Protein AF-A0A4Q9V129-F1 (afdb_monomer_lite)

Sequence (262 aa):
METRWENSSITPPTPSSSEVSRQDTAIQTQRLLNAAQANPQFQSLTPLATAWQQLLGGIWIPWKGKVPQGQENPVIDTDATAHDPQTLVNELNKFSLAVQKIGDDAAKAQLTTSISASSQIVAARIAASTGVPFSIPSPVPTAIAPLVPDAESLKRIEIARQWIETTTAQIPQNNRGRLPEAILVLDQIESVAIHRGIPDSRPIAITPAQNSNAAELLAKEFISMSAAANPEQRQALSSAIAYFYVATSGESPATPGYAPQR

Foldseek 3Di:
DDDDPPPPPLDDPDDDPLVVLLQVLLLLLLLLLQLLVVDVLNVVCNVLSVVVCVVSVHHDWPPPDDRPPPDDTDDRDSHRQDPDLQRSLVSLQVSLLSQCVSCPALQSLLQSLQLSLLSNLSSVVSCVVVVNDDDQDQFDLVLALVLQDAQVLLQLLLLLLQVLVVVLVVDDPVGQPCSVVLNVSSVSSSVSNVVVPHDNPHDPDDDDDPPDDSLLSLSLSLSNSSRVHDSVSSSSSSSNSNVSCVNGHDDAHSGRSDDPDD

Organism: NCBI:txid2529275

Secondary structure (DSSP, 8-state):
-----TT---SPPPPPHHHHHHHHHHHHHHHHHHHHHH-GGGTTHHHHHHHHHHHTT----TTSS-PPTT--PPP-----S-SSHHHHHHHHHHHHHHHGGG--SHHHHHHHHHHHHHHHHHHHHHHHHHT----PPPP-HHHHGGG--SHHHHHHHHHHHHHHHHHHHTS-GGG-TTHHHHHHHHHHHHHHHHHTT------S--PPPTT--HHHHHHHHHHHHHTT--HHHHHHHHHHHHHHHHHH-S---SSTT-----

Radius of gyration: 21.62 Å; chains: 1; bounding box: 71×48×46 Å

pLDDT: mean 88.52, std 12.53, range [34.72, 98.25]

Structure (mmCIF, N/CA/C/O backbone):
data_AF-A0A4Q9V129-F1
#
_entry.id   AF-A0A4Q9V129-F1
#
loop_
_atom_site.group_PDB
_atom_site.id
_atom_site.type_symbol
_atom_site.label_atom_id
_atom_site.label_alt_id
_atom_site.label_comp_id
_atom_site.label_asym_id
_atom_site.label_entity_id
_atom_site.label_seq_id
_atom_site.pdbx_PDB_ins_code
_atom_site.Cartn_x
_atom_site.Cartn_y
_atom_site.Cartn_z
_atom_site.occupancy
_atom_site.B_iso_or_equiv
_atom_site.auth_seq_id
_atom_site.auth_comp_id
_atom_site.auth_asym_id
_atom_site.auth_atom_id
_atom_site.pdbx_PDB_model_num
ATOM 1 N N . MET A 1 1 ? -43.142 35.794 -19.063 1.00 36.34 1 MET A N 1
ATOM 2 C CA . MET A 1 1 ? -43.335 34.339 -18.899 1.00 36.34 1 MET A CA 1
ATOM 3 C C . MET A 1 1 ? -42.260 33.864 -17.947 1.00 36.34 1 MET A C 1
ATOM 5 O O . MET A 1 1 ? -41.128 33.675 -18.365 1.00 36.34 1 MET A O 1
ATOM 9 N N . GLU A 1 2 ? -42.589 33.814 -16.660 1.00 35.97 2 GLU A N 1
ATOM 10 C CA . GLU A 1 2 ? -41.702 33.289 -15.623 1.00 35.97 2 GLU A CA 1
ATOM 11 C C . GLU A 1 2 ? -41.765 31.765 -15.666 1.00 35.97 2 GLU A C 1
ATOM 13 O O . GLU A 1 2 ? -42.825 31.161 -15.491 1.00 35.97 2 GLU A O 1
ATOM 18 N N . THR A 1 3 ? -40.634 31.138 -15.955 1.00 37.03 3 THR A N 1
ATOM 19 C CA . THR A 1 3 ? -40.474 29.691 -15.870 1.00 37.03 3 THR A CA 1
ATOM 20 C C . THR A 1 3 ? -40.554 29.304 -14.391 1.00 37.03 3 THR A C 1
ATOM 22 O O . THR A 1 3 ? -39.661 29.628 -13.610 1.00 37.03 3 THR A O 1
ATOM 25 N N . ARG A 1 4 ? -41.658 28.665 -13.983 1.00 38.69 4 ARG A N 1
ATOM 26 C CA . ARG A 1 4 ? -41.863 28.150 -12.620 1.00 38.69 4 ARG A CA 1
ATOM 27 C C . ARG A 1 4 ? -40.762 27.145 -12.268 1.00 38.69 4 ARG A C 1
ATOM 29 O O . ARG A 1 4 ? -40.687 26.076 -12.865 1.00 38.69 4 ARG A O 1
ATOM 36 N N . TRP A 1 5 ? -39.970 27.465 -11.248 1.00 42.38 5 TRP A N 1
ATOM 37 C CA . TRP A 1 5 ? -38.962 26.592 -10.627 1.00 42.38 5 TRP A CA 1
ATOM 38 C C . TRP A 1 5 ? -39.568 25.479 -9.745 1.00 42.38 5 TRP A C 1
ATOM 40 O O . TRP A 1 5 ? -38.842 24.770 -9.058 1.00 42.38 5 TRP A O 1
ATOM 50 N N . GLU A 1 6 ? -40.893 25.307 -9.752 1.00 42.75 6 GLU A N 1
ATOM 51 C CA . GLU A 1 6 ? -41.642 24.456 -8.810 1.00 42.75 6 GLU A CA 1
ATOM 52 C C . GLU A 1 6 ? -41.456 22.937 -9.020 1.00 42.75 6 GLU A C 1
ATOM 54 O O . GLU A 1 6 ? -41.975 22.159 -8.231 1.00 42.75 6 GLU A O 1
ATOM 59 N N . ASN A 1 7 ? -40.697 22.503 -10.035 1.00 43.38 7 ASN A N 1
ATOM 60 C CA . ASN A 1 7 ? -40.478 21.085 -10.362 1.00 43.38 7 ASN A CA 1
ATOM 61 C C . ASN A 1 7 ? -38.990 20.698 -10.463 1.00 43.38 7 ASN A C 1
ATOM 63 O O . ASN A 1 7 ? -38.627 19.809 -11.236 1.00 43.38 7 ASN A O 1
ATOM 67 N N . SER A 1 8 ? -38.091 21.328 -9.702 1.00 47.31 8 SER A N 1
ATOM 68 C CA . SER A 1 8 ? -36.789 20.699 -9.455 1.00 47.31 8 SER A CA 1
ATOM 69 C C . SER A 1 8 ? -37.024 19.441 -8.618 1.00 47.31 8 SER A C 1
ATOM 71 O O . SER A 1 8 ? -37.389 19.523 -7.448 1.00 47.31 8 SER A O 1
ATOM 73 N N . SER A 1 9 ? -36.868 18.269 -9.242 1.00 54.28 9 SER A N 1
ATOM 74 C CA . SER A 1 9 ? -36.928 16.968 -8.568 1.00 54.28 9 SER A CA 1
ATOM 75 C C . SER A 1 9 ? -36.159 17.024 -7.245 1.00 54.28 9 SER A C 1
ATOM 77 O O . SER A 1 9 ? -34.950 17.243 -7.229 1.00 54.28 9 SER A O 1
ATOM 79 N N . ILE A 1 10 ? -36.883 16.840 -6.141 1.00 60.97 10 ILE A N 1
ATOM 80 C CA . ILE A 1 10 ? -36.358 16.865 -4.766 1.00 60.97 10 ILE A CA 1
ATOM 81 C C . ILE A 1 10 ? -35.579 15.580 -4.442 1.00 60.97 10 ILE A C 1
ATOM 83 O O . ILE A 1 10 ? -34.917 15.488 -3.411 1.00 60.97 10 ILE A O 1
ATOM 87 N N . THR A 1 11 ? -35.668 14.576 -5.317 1.00 63.03 11 THR A N 1
ATOM 88 C CA . THR A 1 11 ? -34.969 13.302 -5.190 1.00 63.03 11 THR A CA 1
ATOM 89 C C . THR A 1 11 ? -33.529 13.467 -5.682 1.00 63.03 11 THR A C 1
ATOM 91 O O . THR A 1 11 ? -33.342 13.834 -6.848 1.00 63.03 11 THR A O 1
ATOM 94 N N . PRO A 1 12 ? -32.506 13.212 -4.840 1.00 64.81 12 PRO A N 1
ATOM 95 C CA . PRO A 1 12 ? -31.127 13.197 -5.307 1.00 64.81 12 PRO A CA 1
ATOM 96 C C . PRO A 1 12 ? -30.964 12.149 -6.421 1.00 64.81 12 PRO A C 1
ATOM 98 O O . PRO A 1 12 ? -31.655 11.125 -6.403 1.00 64.81 12 PRO A O 1
ATOM 101 N N . PRO A 1 13 ? -30.078 12.387 -7.402 1.00 67.19 13 PRO A N 1
ATOM 102 C CA . PRO A 1 13 ? -29.825 11.414 -8.455 1.00 67.19 13 PRO A CA 1
ATOM 103 C C . PRO A 1 13 ? -29.363 10.088 -7.843 1.00 67.19 13 PRO A C 1
ATOM 105 O O . PRO A 1 13 ? -28.607 10.075 -6.870 1.00 67.19 13 PRO A O 1
ATOM 108 N N . THR A 1 14 ? -29.807 8.969 -8.418 1.00 75.56 14 THR A N 1
ATOM 109 C CA . THR A 1 14 ? -29.319 7.648 -8.015 1.00 75.56 14 THR A CA 1
ATOM 110 C C . THR A 1 14 ? -27.799 7.597 -8.220 1.00 75.56 14 THR A C 1
ATOM 112 O O . THR A 1 14 ? -27.342 7.871 -9.334 1.00 75.56 14 THR A O 1
ATOM 115 N N . PRO A 1 15 ? -27.003 7.281 -7.182 1.00 79.12 15 PRO A N 1
ATOM 116 C CA . PRO A 1 15 ? -25.553 7.232 -7.311 1.00 79.12 15 PRO A CA 1
ATOM 117 C C . PRO A 1 15 ? -25.135 6.123 -8.281 1.00 79.12 15 PRO A C 1
ATOM 119 O O . PRO A 1 15 ? -25.773 5.071 -8.367 1.00 79.12 15 PRO A O 1
ATOM 122 N N . SER A 1 16 ? -24.042 6.350 -9.009 1.00 82.25 16 SER A N 1
ATOM 123 C CA . SER A 1 16 ? -23.411 5.298 -9.807 1.00 82.25 16 SER A CA 1
ATOM 124 C C . SER A 1 16 ? -22.813 4.222 -8.892 1.00 82.25 16 SER A C 1
ATOM 126 O O . SER A 1 16 ? -22.548 4.469 -7.716 1.00 82.25 16 SER A O 1
ATOM 128 N N . SER A 1 17 ? -22.529 3.030 -9.422 1.00 84.81 17 SER A N 1
ATOM 129 C CA . SER A 1 17 ? -21.835 1.979 -8.658 1.00 84.81 17 SER A CA 1
ATOM 130 C C . SER A 1 17 ? -20.444 2.412 -8.166 1.00 84.81 17 SER A C 1
ATOM 132 O O . SER A 1 17 ? -20.019 2.000 -7.083 1.00 84.81 17 SER A O 1
ATOM 134 N N . SER A 1 18 ? -19.754 3.265 -8.935 1.00 83.56 18 SER A N 1
ATOM 135 C CA . SER A 1 18 ? -18.480 3.884 -8.538 1.00 83.56 18 SER A CA 1
ATOM 136 C C . SER A 1 18 ? -18.677 4.807 -7.331 1.00 83.56 18 SER A C 1
ATOM 138 O O . SER A 1 18 ? -17.954 4.679 -6.344 1.00 83.56 18 SER A O 1
ATOM 140 N N . GLU A 1 19 ? -19.719 5.648 -7.337 1.00 85.50 19 GLU A N 1
ATOM 141 C CA . GLU A 1 19 ? -20.013 6.525 -6.199 1.00 85.50 19 GLU A CA 1
ATOM 142 C C . GLU A 1 19 ? -20.447 5.741 -4.956 1.00 85.50 19 GLU A C 1
ATOM 144 O O . GLU A 1 19 ? -20.010 6.064 -3.856 1.00 85.50 19 GLU A O 1
ATOM 149 N N . VAL A 1 20 ? -21.231 4.669 -5.113 1.00 88.69 20 VAL A N 1
ATOM 150 C CA . VAL A 1 20 ? -21.567 3.769 -3.996 1.00 88.69 20 VAL A CA 1
ATOM 151 C C . VAL A 1 20 ? -20.294 3.179 -3.383 1.00 88.69 20 VAL A C 1
ATOM 153 O O . VAL A 1 20 ? -20.089 3.274 -2.177 1.00 88.69 20 VAL A O 1
ATOM 156 N N . SER A 1 21 ? -19.383 2.659 -4.210 1.00 90.25 21 SER A N 1
ATOM 157 C CA . SER A 1 21 ? -18.119 2.077 -3.733 1.00 90.25 21 SER A CA 1
ATOM 158 C C . SER A 1 21 ? -17.220 3.113 -3.043 1.00 90.25 21 SER A C 1
ATOM 160 O O . SER A 1 21 ? -16.572 2.821 -2.033 1.00 90.25 21 SER A O 1
ATOM 162 N N . ARG A 1 22 ? -17.183 4.343 -3.568 1.00 92.31 22 ARG A N 1
ATOM 163 C CA . ARG A 1 22 ? -16.462 5.475 -2.973 1.00 92.31 22 ARG A CA 1
ATOM 164 C C . ARG A 1 22 ? -17.067 5.873 -1.628 1.00 92.31 22 ARG A C 1
ATOM 166 O O . ARG A 1 22 ? -16.323 6.050 -0.663 1.00 92.31 22 ARG A O 1
ATOM 173 N N . GLN A 1 23 ? -18.394 5.952 -1.542 1.00 92.12 23 GLN A N 1
ATOM 174 C CA . GLN A 1 23 ? -19.119 6.235 -0.306 1.00 92.12 23 GLN A CA 1
ATOM 175 C C . GLN A 1 23 ? -18.871 5.158 0.756 1.00 92.12 23 GLN A C 1
ATOM 177 O O . GLN A 1 23 ? -18.535 5.502 1.888 1.00 92.12 23 GLN A O 1
ATOM 182 N N . ASP A 1 24 ? -18.954 3.876 0.396 1.00 93.19 24 ASP A N 1
ATOM 183 C CA . ASP A 1 24 ? -18.681 2.758 1.308 1.00 93.19 24 ASP A CA 1
ATOM 184 C C . ASP A 1 24 ? -17.250 2.820 1.852 1.00 93.19 24 ASP A C 1
ATOM 186 O O . ASP A 1 24 ? -17.014 2.658 3.052 1.00 93.19 24 ASP A O 1
ATOM 190 N N . THR A 1 25 ? -16.287 3.134 0.981 1.00 94.56 25 THR A N 1
ATOM 191 C CA . THR A 1 25 ? -14.880 3.301 1.366 1.00 94.56 25 THR A CA 1
ATOM 192 C C . THR A 1 25 ? -14.703 4.487 2.319 1.00 94.56 25 THR A C 1
ATOM 194 O O . THR A 1 25 ? -13.999 4.368 3.322 1.00 94.56 25 THR A O 1
ATOM 197 N N . ALA A 1 26 ? -15.371 5.617 2.064 1.00 94.25 26 ALA A N 1
ATOM 198 C CA . ALA A 1 26 ? -15.324 6.788 2.937 1.00 94.25 26 ALA A CA 1
ATOM 199 C C . ALA A 1 26 ? -15.941 6.519 4.320 1.00 94.25 26 ALA A C 1
ATOM 201 O O . ALA A 1 26 ? -15.394 6.961 5.334 1.00 94.25 26 ALA A O 1
ATOM 202 N N . ILE A 1 27 ? -17.041 5.760 4.377 1.00 94.25 27 ILE A N 1
ATOM 203 C CA . ILE A 1 27 ? -17.654 5.309 5.633 1.00 94.25 27 ILE A CA 1
ATOM 204 C C . ILE A 1 27 ? -16.681 4.404 6.396 1.00 94.25 27 ILE A C 1
ATOM 206 O O . ILE A 1 27 ? -16.443 4.631 7.581 1.00 94.25 27 ILE A O 1
ATOM 210 N N . GLN A 1 28 ? -16.055 3.431 5.728 1.00 95.31 28 GLN A N 1
ATOM 211 C CA . GLN A 1 28 ? -15.037 2.574 6.349 1.00 95.31 28 GLN A CA 1
ATOM 212 C C . GLN A 1 28 ? -13.846 3.381 6.883 1.00 95.31 28 GLN A C 1
ATOM 214 O O . GLN A 1 28 ? -13.406 3.143 8.006 1.00 95.31 28 GLN A O 1
ATOM 219 N N . THR A 1 29 ? -13.358 4.379 6.138 1.00 96.00 29 THR A N 1
ATOM 220 C CA . THR A 1 29 ? -12.288 5.270 6.621 1.00 96.00 29 THR A CA 1
ATOM 221 C C . THR A 1 29 ? -12.708 6.031 7.881 1.00 96.00 29 THR A C 1
ATOM 223 O O . THR A 1 29 ? -11.925 6.112 8.826 1.00 96.00 29 THR A O 1
ATOM 226 N N . GLN A 1 30 ? -13.942 6.545 7.940 1.00 95.50 30 GLN A N 1
ATOM 227 C CA . GLN A 1 30 ? -14.445 7.229 9.136 1.00 95.50 30 GLN A CA 1
ATOM 228 C C . GLN A 1 30 ? -14.564 6.279 10.334 1.00 95.50 30 GLN A C 1
ATOM 230 O O . GLN A 1 30 ? -14.212 6.656 11.447 1.00 95.50 30 GLN A O 1
ATOM 235 N N . ARG A 1 31 ? -15.011 5.040 10.118 1.00 95.44 31 ARG A N 1
ATOM 236 C CA . ARG A 1 31 ? -15.094 4.020 11.173 1.00 95.44 31 ARG A CA 1
ATOM 237 C C . ARG A 1 31 ? -13.714 3.669 11.736 1.00 95.44 31 ARG A C 1
ATOM 239 O O . ARG A 1 31 ? -13.558 3.575 12.952 1.00 95.44 31 ARG A O 1
ATOM 246 N N . LEU A 1 32 ? -12.702 3.552 10.870 1.00 95.38 32 LEU A N 1
ATOM 247 C CA . LEU A 1 32 ? -11.299 3.376 11.265 1.00 95.38 32 LEU A CA 1
ATOM 248 C C . LEU A 1 32 ? -10.769 4.582 12.055 1.00 95.38 32 LEU A C 1
ATOM 250 O O . LEU A 1 32 ? -10.097 4.402 13.068 1.00 95.38 32 LEU A O 1
ATOM 254 N N . LEU A 1 33 ? -11.095 5.806 11.624 1.00 94.62 33 LEU A N 1
ATOM 255 C CA . LEU A 1 33 ? -10.743 7.032 12.344 1.00 94.62 33 LEU A CA 1
ATOM 256 C C . LEU A 1 33 ? -11.388 7.069 13.737 1.00 94.62 33 LEU A C 1
ATOM 258 O O . LEU A 1 33 ? -10.709 7.354 14.720 1.00 94.62 33 LEU A O 1
ATOM 262 N N . ASN A 1 34 ? -12.671 6.724 13.837 1.00 94.38 34 ASN A N 1
ATOM 263 C CA . ASN A 1 34 ? -13.393 6.683 15.105 1.00 94.38 34 ASN A CA 1
ATOM 264 C C . ASN A 1 34 ? -12.827 5.598 16.037 1.00 94.38 34 ASN A C 1
ATOM 266 O O . ASN A 1 34 ? -12.642 5.855 17.226 1.00 94.38 34 ASN A O 1
ATOM 270 N N . ALA A 1 35 ? -12.461 4.425 15.507 1.00 93.62 35 ALA A N 1
ATOM 271 C CA . ALA A 1 35 ? -11.754 3.392 16.268 1.00 93.62 35 ALA A CA 1
ATOM 272 C C . ALA A 1 35 ? -10.389 3.889 16.783 1.00 93.62 35 ALA A C 1
ATOM 274 O O . ALA A 1 35 ? -10.046 3.664 17.945 1.00 93.62 35 ALA A O 1
ATOM 275 N N . ALA A 1 36 ? -9.638 4.621 15.951 1.00 92.44 36 ALA A N 1
ATOM 276 C CA . ALA A 1 36 ? -8.350 5.203 16.326 1.00 92.44 36 ALA A CA 1
ATOM 277 C C . ALA A 1 36 ? -8.462 6.264 17.433 1.00 92.44 36 ALA A C 1
ATOM 279 O O . ALA A 1 36 ? -7.608 6.344 18.315 1.00 92.44 36 ALA A O 1
ATOM 280 N N . GLN A 1 37 ? -9.520 7.075 17.401 1.00 92.00 37 GLN A N 1
ATOM 281 C CA . GLN A 1 37 ? -9.776 8.120 18.395 1.00 92.00 37 GLN A CA 1
ATOM 282 C C . GLN A 1 37 ? -10.307 7.560 19.719 1.00 92.00 37 GLN A C 1
ATOM 284 O O . GLN A 1 37 ? -10.002 8.105 20.779 1.00 92.00 37 GLN A O 1
ATOM 289 N N . ALA A 1 38 ? -11.073 6.467 19.670 1.00 90.94 38 ALA A N 1
ATOM 290 C CA . ALA A 1 38 ? -11.642 5.832 20.854 1.00 90.94 38 ALA A CA 1
ATOM 291 C C . ALA A 1 38 ? -10.611 5.051 21.688 1.00 90.94 38 ALA A C 1
ATOM 293 O O . ALA A 1 38 ? -10.832 4.843 22.880 1.00 90.94 38 ALA A O 1
ATOM 294 N N . ASN A 1 39 ? -9.492 4.616 21.092 1.00 88.31 39 ASN A N 1
ATOM 295 C CA . ASN A 1 39 ? -8.481 3.810 21.776 1.00 88.31 39 ASN A CA 1
ATOM 296 C C . ASN A 1 39 ? -7.062 4.401 21.619 1.00 88.31 39 ASN A C 1
ATOM 298 O O . ASN A 1 39 ? -6.515 4.404 20.514 1.00 88.31 39 ASN A O 1
ATOM 302 N N . PRO A 1 40 ? -6.402 4.815 22.723 1.00 86.62 40 PRO A N 1
ATOM 303 C CA . PRO A 1 40 ? -5.037 5.339 22.702 1.00 86.62 40 PRO A CA 1
ATOM 304 C C . PRO A 1 40 ? -3.995 4.441 22.019 1.00 86.62 40 PRO A C 1
ATOM 306 O O . PRO A 1 40 ? -3.036 4.950 21.443 1.00 86.62 40 PRO A O 1
ATOM 309 N N . GLN A 1 41 ? -4.182 3.116 22.036 1.00 86.19 41 GLN A N 1
ATOM 310 C CA . GLN A 1 41 ? -3.271 2.161 21.391 1.00 86.19 41 GLN A CA 1
ATOM 311 C C . GLN A 1 41 ? -3.235 2.301 19.861 1.00 86.19 41 GLN A C 1
ATOM 313 O O . GLN A 1 41 ? -2.289 1.843 19.223 1.00 86.19 41 GLN A O 1
ATOM 318 N N . PHE A 1 42 ? -4.243 2.945 19.269 1.00 89.75 42 PHE A N 1
ATOM 319 C CA . PHE A 1 42 ? -4.406 3.096 17.825 1.00 89.75 42 PHE A CA 1
ATOM 320 C C . PHE A 1 42 ? -4.160 4.532 17.342 1.00 89.75 42 PHE A C 1
ATOM 322 O O . PHE A 1 42 ? -4.404 4.834 16.177 1.00 89.75 42 PHE A O 1
ATOM 329 N N . GLN A 1 43 ? -3.644 5.424 18.196 1.00 86.25 43 GLN A N 1
ATOM 330 C CA . GLN A 1 43 ? -3.471 6.848 17.867 1.00 86.25 43 GLN A CA 1
ATOM 331 C C . GLN A 1 43 ? -2.625 7.112 16.614 1.00 86.25 43 GLN A C 1
ATOM 333 O O . GLN A 1 43 ? -2.837 8.117 15.937 1.00 86.25 43 GLN A O 1
ATOM 338 N N . SER A 1 44 ? -1.700 6.210 16.270 1.00 87.06 44 SER A N 1
ATOM 339 C CA . SER A 1 44 ? -0.893 6.307 15.047 1.00 87.06 44 SER A CA 1
ATOM 340 C C . SER A 1 44 ? -1.726 6.234 13.759 1.00 87.06 44 SER A C 1
ATOM 342 O O . SER A 1 44 ? -1.286 6.736 12.726 1.00 87.06 44 SER A O 1
ATOM 344 N N . LEU A 1 45 ? -2.937 5.666 13.810 1.00 92.56 45 LEU A N 1
ATOM 345 C CA . LEU A 1 45 ? -3.864 5.589 12.681 1.00 92.56 45 LEU A CA 1
ATOM 346 C C . LEU A 1 45 ? -4.603 6.914 12.435 1.00 92.56 45 LEU A C 1
ATOM 348 O O . LEU A 1 45 ? -4.918 7.219 11.289 1.00 92.56 45 LEU A O 1
ATOM 352 N N . THR A 1 46 ? -4.839 7.732 13.464 1.00 93.62 46 THR A N 1
ATOM 353 C CA . THR A 1 46 ? -5.600 8.991 13.362 1.00 93.62 46 THR A CA 1
ATOM 354 C C . THR A 1 46 ? -5.107 9.933 12.250 1.00 93.62 46 THR A C 1
ATOM 356 O O . THR A 1 46 ? -5.925 10.307 11.401 1.00 93.62 46 THR A O 1
ATOM 359 N N . PRO A 1 47 ? -3.814 10.325 12.181 1.00 94.25 47 PRO A N 1
ATOM 360 C CA . PRO A 1 47 ? -3.343 11.221 11.120 1.00 94.25 47 PRO A CA 1
ATOM 361 C C . PRO A 1 47 ? -3.445 10.590 9.723 1.00 94.25 47 PRO A C 1
ATOM 363 O O . PRO A 1 47 ? -3.710 11.294 8.750 1.00 94.25 47 PRO A O 1
ATOM 366 N N . LEU A 1 48 ? -3.289 9.268 9.620 1.00 94.62 48 LEU A N 1
ATOM 367 C CA . LEU A 1 48 ? -3.350 8.541 8.351 1.00 94.62 48 LEU A CA 1
ATOM 368 C C . LEU A 1 48 ? -4.792 8.455 7.842 1.00 94.62 48 LEU A C 1
ATOM 370 O O . LEU A 1 48 ? -5.066 8.865 6.719 1.00 94.62 48 LEU A O 1
ATOM 374 N N . ALA A 1 49 ? -5.726 8.023 8.693 1.00 94.38 49 ALA A N 1
ATOM 375 C CA . ALA A 1 49 ? -7.144 7.937 8.359 1.00 94.38 49 ALA A CA 1
ATOM 376 C C . ALA A 1 49 ? -7.745 9.315 8.033 1.00 94.38 49 ALA A C 1
ATOM 378 O O . ALA A 1 49 ? -8.543 9.430 7.104 1.00 94.38 49 ALA A O 1
ATOM 379 N N . THR A 1 50 ? -7.301 10.373 8.723 1.00 94.88 50 THR A N 1
ATOM 380 C CA . THR A 1 50 ? -7.682 11.759 8.394 1.00 94.88 50 THR A CA 1
ATOM 381 C C . THR A 1 50 ? -7.226 12.141 6.984 1.00 94.88 50 THR A C 1
ATOM 383 O O . THR A 1 50 ? -8.013 12.672 6.199 1.00 94.88 50 THR A O 1
ATOM 386 N N . ALA A 1 51 ? -5.971 11.843 6.630 1.00 94.56 51 ALA A N 1
ATOM 387 C CA . ALA A 1 51 ? -5.446 12.119 5.295 1.00 94.56 51 ALA A CA 1
ATOM 388 C C . ALA A 1 51 ? -6.164 11.295 4.211 1.00 94.56 51 ALA A C 1
ATOM 390 O O . ALA A 1 51 ? -6.540 11.842 3.174 1.00 94.56 51 ALA A O 1
ATOM 391 N N . TRP A 1 52 ? -6.418 10.004 4.455 1.00 95.56 52 TRP A N 1
ATOM 392 C CA . TRP A 1 52 ? -7.175 9.151 3.533 1.00 95.56 52 TRP A CA 1
ATOM 393 C C . TRP A 1 52 ? -8.580 9.699 3.293 1.00 95.56 52 TRP A C 1
ATOM 395 O O . TRP A 1 52 ? -9.007 9.800 2.148 1.00 95.56 52 TRP A O 1
ATOM 405 N N . GLN A 1 53 ? -9.277 10.128 4.348 1.00 93.62 53 GLN A N 1
ATOM 406 C CA . GLN A 1 53 ? -10.616 10.696 4.224 1.00 93.62 53 GLN A CA 1
ATOM 407 C C . GLN A 1 53 ? -10.623 11.945 3.334 1.00 93.62 53 GLN A C 1
ATOM 409 O O . GLN A 1 53 ? -11.499 12.078 2.478 1.00 93.62 53 GLN A O 1
ATOM 414 N N . GLN A 1 54 ? -9.647 12.841 3.508 1.00 92.19 54 GLN A N 1
ATOM 415 C CA . GLN A 1 54 ? -9.515 14.046 2.686 1.00 92.19 54 GLN A CA 1
ATOM 416 C C . GLN A 1 54 ? -9.260 13.703 1.215 1.00 92.19 54 GLN A C 1
ATOM 418 O O . GLN A 1 54 ? -9.921 14.248 0.334 1.00 92.19 54 GLN A O 1
ATOM 423 N N . LEU A 1 55 ? -8.346 12.767 0.950 1.00 92.69 55 LEU A N 1
ATOM 424 C CA . LEU A 1 55 ? -7.972 12.359 -0.406 1.00 92.69 55 LEU A CA 1
ATOM 425 C C . LEU A 1 55 ? -9.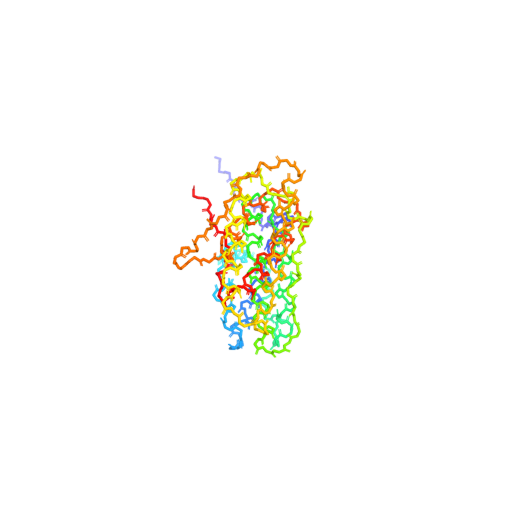088 11.598 -1.135 1.00 92.69 55 LEU A C 1
ATOM 427 O O . LEU A 1 55 ? -9.212 11.712 -2.350 1.00 92.69 55 LEU A O 1
ATOM 431 N N . LEU A 1 56 ? -9.916 10.851 -0.402 1.00 91.62 56 LEU A N 1
ATOM 432 C CA . LEU A 1 56 ? -11.054 10.103 -0.946 1.00 91.62 56 LEU A CA 1
ATOM 433 C C . LEU A 1 56 ? -12.339 10.943 -1.068 1.00 91.62 56 LEU A C 1
ATOM 435 O O . LEU A 1 56 ? -13.354 10.449 -1.564 1.00 91.62 56 LEU A O 1
ATOM 439 N N . GLY A 1 57 ? -12.316 12.205 -0.626 1.00 90.06 57 GLY A N 1
ATOM 440 C CA . GLY A 1 57 ? -13.442 13.140 -0.725 1.00 90.06 57 GLY A CA 1
ATOM 441 C C . GLY A 1 57 ? -14.461 13.072 0.421 1.00 90.06 57 GLY A C 1
ATOM 442 O O . GLY A 1 57 ? -15.502 13.720 0.345 1.00 90.06 57 GLY A O 1
ATOM 443 N N . GLY A 1 58 ? -14.179 12.323 1.493 1.00 89.56 58 GLY A N 1
ATOM 444 C CA . GLY A 1 58 ? -15.017 12.248 2.698 1.00 89.56 58 GLY A CA 1
ATOM 445 C C . GLY A 1 58 ? -16.388 11.599 2.486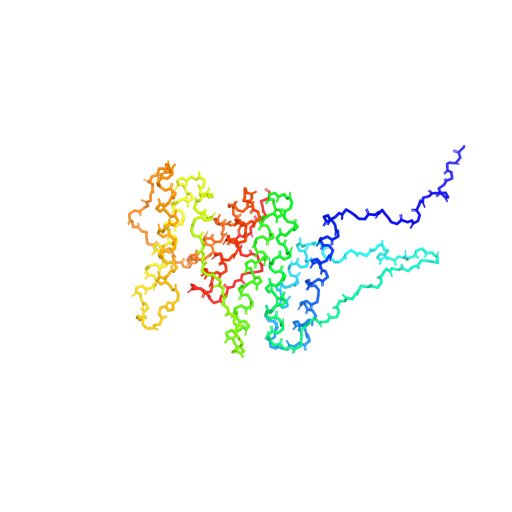 1.00 89.56 58 GLY A C 1
ATOM 446 O O . GLY A 1 58 ? -16.673 11.048 1.434 1.00 89.56 58 GLY A O 1
ATOM 447 N N . ILE A 1 59 ? -17.255 11.614 3.495 1.00 90.62 59 ILE A N 1
ATOM 448 C CA . ILE A 1 59 ? -18.610 11.050 3.376 1.00 90.62 59 ILE A CA 1
ATOM 449 C C . ILE A 1 59 ? -19.506 12.067 2.661 1.00 90.62 59 ILE A C 1
ATOM 451 O O . ILE A 1 59 ? -19.592 13.224 3.079 1.00 90.62 59 ILE A O 1
ATOM 455 N N . TRP A 1 60 ? -20.184 11.641 1.595 1.00 85.94 60 TRP A N 1
ATOM 456 C CA . TRP A 1 60 ? -21.182 12.469 0.926 1.00 85.94 60 TRP A CA 1
ATOM 457 C C . TRP A 1 60 ? -22.478 12.496 1.744 1.00 85.94 60 TRP A C 1
ATOM 459 O O . TRP A 1 60 ? -22.949 11.457 2.211 1.00 85.94 60 TRP A O 1
ATOM 469 N N . ILE A 1 61 ? -23.042 13.695 1.916 1.00 81.50 61 ILE A N 1
ATOM 470 C CA . ILE A 1 61 ? -24.313 13.947 2.606 1.00 81.50 61 ILE A CA 1
ATOM 471 C C . ILE A 1 61 ? -25.179 14.806 1.667 1.00 81.50 61 ILE A C 1
ATOM 473 O O . ILE A 1 61 ? -24.729 15.901 1.311 1.00 81.50 61 ILE A O 1
ATOM 477 N N . PRO A 1 62 ? -26.395 14.359 1.282 1.00 75.00 62 PRO A N 1
ATOM 478 C CA . PRO A 1 62 ? -27.215 15.030 0.270 1.00 75.00 62 PRO A CA 1
ATOM 479 C C . PRO A 1 62 ? -27.478 16.510 0.562 1.00 75.00 62 PRO A C 1
ATOM 481 O O . PRO A 1 62 ? -27.310 17.363 -0.309 1.00 75.00 62 PRO A O 1
ATOM 484 N N . TRP A 1 63 ? -27.847 16.830 1.804 1.00 73.44 63 TRP A N 1
ATOM 485 C CA . TRP A 1 63 ? -28.157 18.192 2.228 1.00 73.44 63 TRP A CA 1
ATOM 486 C C . TRP A 1 63 ? -27.284 18.586 3.420 1.00 73.44 63 TRP A C 1
ATOM 488 O O . TRP A 1 63 ? -27.714 18.528 4.570 1.00 73.44 63 TRP A O 1
ATOM 498 N N . LYS A 1 64 ? -26.040 19.000 3.148 1.00 68.69 64 LYS A N 1
ATOM 499 C CA . LYS A 1 64 ? -25.060 19.408 4.178 1.00 68.69 64 LYS A CA 1
ATOM 500 C C . LYS A 1 64 ? -25.478 20.654 4.981 1.00 68.69 64 LYS A C 1
ATOM 502 O O . LYS A 1 64 ? -25.011 20.839 6.097 1.00 68.69 64 LYS A O 1
ATOM 507 N N . GLY A 1 65 ? -26.315 21.520 4.401 1.00 73.25 65 GLY A N 1
ATOM 508 C CA . GLY A 1 65 ? -26.758 22.779 5.015 1.00 73.25 65 GLY A CA 1
ATOM 509 C C . GLY A 1 65 ? -28.180 22.710 5.568 1.00 73.25 65 GLY A C 1
ATOM 510 O O . GLY A 1 65 ? -28.381 22.636 6.776 1.00 73.25 65 GLY A O 1
ATOM 511 N N . LYS A 1 66 ? -29.175 22.762 4.675 1.00 75.44 66 LYS A N 1
ATOM 512 C CA . LYS A 1 66 ? -30.594 22.714 5.038 1.00 75.44 66 LYS A CA 1
ATOM 513 C C . LYS A 1 66 ? -31.296 21.612 4.260 1.00 75.44 66 LYS A C 1
ATOM 515 O O . LYS A 1 66 ? -31.342 21.654 3.033 1.00 75.44 66 LYS A O 1
ATOM 520 N N . VAL A 1 67 ? -31.849 20.657 4.996 1.00 80.38 67 VAL A N 1
ATOM 521 C CA . VAL A 1 67 ? -32.681 19.592 4.440 1.00 80.38 67 VAL A CA 1
ATOM 522 C C . VAL A 1 67 ? -34.024 20.192 3.985 1.00 80.38 67 VAL A C 1
ATOM 524 O O . VAL A 1 67 ? -34.590 21.014 4.717 1.00 80.38 67 VAL A O 1
ATOM 527 N N . PRO A 1 68 ? -34.532 19.856 2.783 1.00 80.94 68 PRO A N 1
ATOM 528 C CA . PRO A 1 68 ? -35.858 20.266 2.338 1.00 80.94 68 PRO A CA 1
ATOM 529 C C . PRO A 1 68 ? -36.945 19.860 3.337 1.00 80.94 68 PRO A C 1
ATOM 531 O O . PRO A 1 68 ? -36.829 18.855 4.036 1.00 80.94 68 PRO A O 1
ATOM 534 N N . GLN A 1 69 ? -38.019 20.644 3.407 1.00 80.81 69 GLN A N 1
ATOM 535 C CA . GLN A 1 69 ? -39.116 20.371 4.331 1.00 80.81 69 GLN A CA 1
ATOM 536 C C . GLN A 1 69 ? -39.727 18.986 4.060 1.00 80.81 69 GLN A C 1
ATOM 538 O O . GLN A 1 69 ? -40.066 18.671 2.922 1.00 80.81 69 GLN A O 1
ATOM 543 N N . GLY A 1 70 ? -39.873 18.175 5.112 1.00 82.25 70 GLY A N 1
ATOM 544 C CA . GLY A 1 70 ? -40.409 16.812 5.017 1.00 82.25 70 GLY A CA 1
ATOM 545 C C . GLY A 1 70 ? -39.412 15.758 4.519 1.00 82.25 70 GLY A C 1
ATOM 546 O O . GLY A 1 70 ? -39.828 14.637 4.247 1.00 82.25 70 GLY A O 1
ATOM 547 N N . GLN A 1 71 ? -38.128 16.102 4.388 1.00 81.25 71 GLN A N 1
ATOM 548 C CA . GLN A 1 71 ? -37.042 15.168 4.079 1.00 81.25 71 GLN A CA 1
ATOM 549 C C . GLN A 1 71 ? -36.084 15.049 5.273 1.00 81.25 71 GLN A C 1
ATOM 551 O O . GLN A 1 71 ? -36.014 15.944 6.117 1.00 81.25 71 GLN A O 1
ATOM 556 N N . GLU A 1 72 ? -35.307 13.968 5.305 1.00 79.88 72 GLU A N 1
ATOM 557 C CA . GLU A 1 72 ? -34.198 13.752 6.238 1.00 79.88 72 GLU A CA 1
ATOM 558 C C . GLU A 1 72 ? -32.969 13.275 5.457 1.00 79.88 72 GLU A C 1
ATOM 560 O O . GLU A 1 72 ? -33.093 12.588 4.442 1.00 79.88 72 GLU A O 1
ATOM 565 N N . ASN A 1 73 ? -31.766 13.638 5.913 1.00 76.50 73 ASN A N 1
ATOM 566 C CA . ASN A 1 73 ? -30.563 12.986 5.397 1.00 76.50 73 ASN A CA 1
ATOM 567 C C . ASN A 1 73 ? -30.577 11.504 5.816 1.00 76.50 73 ASN A C 1
ATOM 569 O O . ASN A 1 73 ? -31.042 11.194 6.914 1.00 76.50 73 ASN A O 1
ATOM 573 N N . PRO A 1 74 ? -30.030 10.593 4.993 1.00 79.44 74 PRO A N 1
ATOM 574 C CA . PRO A 1 74 ? -29.877 9.204 5.396 1.00 79.44 74 PRO A CA 1
ATOM 575 C C . PRO A 1 74 ? -29.020 9.113 6.664 1.00 79.44 74 PRO A C 1
ATOM 577 O O . PRO A 1 74 ? -28.011 9.811 6.791 1.00 79.44 74 PRO A O 1
ATOM 580 N N . VAL A 1 75 ? -29.411 8.237 7.591 1.00 83.81 75 VAL A N 1
ATOM 581 C CA . VAL A 1 75 ? -28.577 7.894 8.747 1.00 83.81 75 VAL A CA 1
ATOM 582 C C . VAL A 1 75 ? -27.363 7.125 8.237 1.00 83.81 75 VAL A C 1
ATOM 584 O O . VAL A 1 75 ? -27.506 6.092 7.585 1.00 83.81 75 VAL A O 1
ATOM 587 N N . ILE A 1 76 ? -26.168 7.640 8.520 1.00 86.38 76 ILE A N 1
ATOM 588 C CA . ILE A 1 76 ? -24.904 7.015 8.128 1.00 86.38 76 ILE A CA 1
ATOM 589 C C . ILE A 1 76 ? -24.253 6.458 9.387 1.00 86.38 76 ILE A C 1
ATOM 591 O O . ILE A 1 76 ? -23.820 7.213 10.256 1.00 86.38 76 ILE A O 1
ATOM 595 N N . ASP A 1 77 ? -24.178 5.133 9.472 1.00 88.19 77 ASP A N 1
ATOM 596 C CA . ASP A 1 77 ? -23.487 4.454 10.561 1.00 88.19 77 ASP A CA 1
ATOM 597 C C . ASP A 1 77 ? -21.968 4.605 10.384 1.00 88.19 77 ASP A C 1
ATOM 599 O O . ASP A 1 77 ? -21.353 4.025 9.479 1.00 88.19 77 ASP A O 1
ATOM 603 N N . THR A 1 78 ? -21.377 5.399 11.271 1.00 90.00 78 THR A N 1
ATOM 604 C CA . THR A 1 78 ? -19.935 5.657 11.336 1.00 90.00 78 THR A CA 1
ATOM 605 C C . THR A 1 78 ? -19.327 5.166 12.643 1.00 90.00 78 THR A C 1
ATOM 607 O O . THR A 1 78 ? -18.186 5.516 12.945 1.00 90.00 78 THR A O 1
ATOM 610 N N . ASP A 1 79 ? -20.050 4.350 13.409 1.00 89.94 79 ASP A N 1
ATOM 611 C CA . ASP A 1 79 ? -19.579 3.882 14.706 1.00 89.94 79 ASP A CA 1
ATOM 612 C C . ASP A 1 79 ? -18.275 3.087 14.559 1.00 89.94 79 ASP A C 1
ATOM 614 O O . ASP A 1 79 ? -18.009 2.441 13.541 1.00 89.94 79 ASP A O 1
ATOM 618 N N . ALA A 1 80 ? -17.413 3.180 15.574 1.00 87.06 80 ALA A N 1
ATOM 619 C CA . ALA A 1 80 ? -16.115 2.518 15.557 1.00 87.06 80 ALA A CA 1
ATOM 620 C C . ALA A 1 80 ? -16.284 1.011 15.303 1.00 87.06 80 ALA A C 1
ATOM 622 O O . ALA A 1 80 ? -16.966 0.318 16.052 1.00 87.06 80 ALA A O 1
ATOM 623 N N . THR A 1 81 ? -15.637 0.493 14.257 1.00 76.00 81 THR A N 1
ATOM 624 C CA . THR A 1 81 ? -15.764 -0.919 13.855 1.00 76.00 81 THR A CA 1
ATOM 625 C C . THR A 1 81 ? -14.962 -1.884 14.713 1.00 76.00 81 THR A C 1
ATOM 627 O O . THR A 1 81 ? -15.209 -3.086 14.669 1.00 76.00 81 THR A O 1
ATOM 630 N N . ALA A 1 82 ? -13.980 -1.384 15.460 1.00 78.81 82 ALA A N 1
ATOM 631 C CA . ALA A 1 82 ? -13.050 -2.203 16.217 1.00 78.81 82 ALA A CA 1
ATOM 632 C C . ALA A 1 82 ? -12.812 -1.623 17.610 1.00 78.81 82 ALA A C 1
ATOM 634 O O . ALA A 1 82 ? -12.486 -0.444 17.761 1.00 78.81 82 ALA A O 1
ATOM 635 N N . HIS A 1 83 ? -12.920 -2.487 18.618 1.00 82.19 83 HIS A N 1
ATOM 636 C CA . HIS A 1 83 ? -12.593 -2.165 20.009 1.00 82.19 83 HIS A CA 1
ATOM 637 C C . HIS A 1 83 ? -11.323 -2.881 20.496 1.00 82.19 83 HIS A C 1
ATOM 639 O O . HIS A 1 83 ? -10.744 -2.474 21.501 1.00 82.19 83 HIS A O 1
ATOM 645 N N . ASP A 1 84 ? -10.857 -3.900 19.766 1.00 92.44 84 ASP A N 1
ATOM 646 C CA . ASP A 1 84 ? -9.643 -4.667 20.048 1.00 92.44 84 ASP A CA 1
ATOM 647 C C . ASP A 1 84 ? -8.6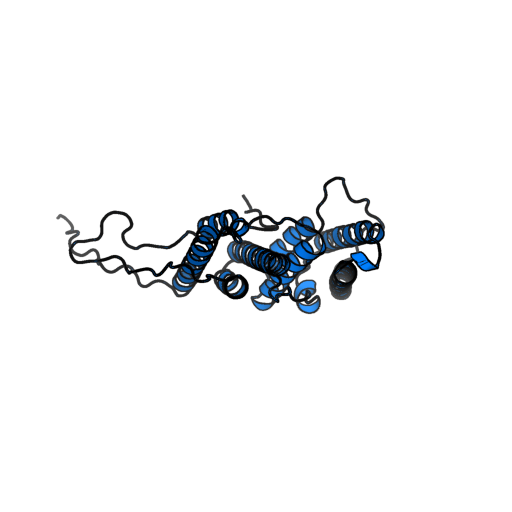59 -4.661 18.853 1.00 92.44 84 ASP A C 1
ATOM 649 O O . ASP A 1 84 ? -9.066 -4.406 17.711 1.00 92.44 84 ASP A O 1
ATOM 653 N N . PRO A 1 85 ? -7.358 -4.944 19.083 1.00 94.19 85 PRO A N 1
ATOM 654 C CA . PRO A 1 85 ? -6.344 -4.871 18.031 1.00 94.19 85 PRO A CA 1
ATOM 655 C C . PRO A 1 85 ? -6.547 -5.858 16.877 1.00 94.19 85 PRO A C 1
ATOM 657 O O . PRO A 1 85 ? -6.282 -5.499 15.730 1.00 94.19 85 PRO A O 1
ATOM 660 N N . GLN A 1 86 ? -7.030 -7.078 17.138 1.00 95.69 86 GLN A N 1
ATOM 661 C CA . GLN A 1 86 ? -7.210 -8.083 16.086 1.00 95.69 86 GLN A CA 1
ATOM 662 C C . GLN A 1 86 ? -8.326 -7.670 15.127 1.00 95.69 86 GLN A C 1
ATOM 664 O O . GLN A 1 86 ? -8.163 -7.771 13.908 1.00 95.69 86 GLN A O 1
ATOM 669 N N . THR A 1 87 ? -9.444 -7.180 15.664 1.00 95.19 87 THR A N 1
ATOM 670 C CA . THR A 1 87 ? -10.544 -6.663 14.845 1.00 95.19 87 THR A CA 1
ATOM 671 C C . THR A 1 87 ? -10.080 -5.472 14.011 1.00 95.19 87 THR A C 1
ATOM 673 O O . THR A 1 87 ? -10.343 -5.443 12.811 1.00 95.19 87 THR A O 1
ATOM 676 N N . LEU A 1 88 ? -9.307 -4.539 14.582 1.00 95.69 88 LEU A N 1
ATOM 677 C CA . LEU A 1 88 ? -8.802 -3.386 13.828 1.00 95.69 88 LEU A CA 1
ATOM 678 C C . LEU A 1 88 ? -7.864 -3.798 12.686 1.00 95.69 88 LEU A C 1
ATOM 680 O O . LEU A 1 88 ? -7.992 -3.299 11.571 1.00 95.69 88 LEU A O 1
ATOM 684 N N . VAL A 1 89 ? -6.944 -4.728 12.942 1.00 96.00 89 VAL A N 1
ATOM 685 C CA . VAL A 1 89 ? -6.046 -5.285 11.920 1.00 96.00 89 VAL A CA 1
ATOM 686 C C . VAL A 1 89 ? -6.838 -5.937 10.782 1.00 96.00 89 VAL A C 1
ATOM 688 O O . VAL A 1 89 ? -6.531 -5.719 9.608 1.00 96.00 89 VAL A O 1
ATOM 691 N N . ASN A 1 90 ? -7.895 -6.687 11.106 1.00 96.00 90 ASN A N 1
ATOM 692 C CA . ASN A 1 90 ? -8.768 -7.303 10.107 1.00 96.00 90 ASN A CA 1
ATOM 693 C C . ASN A 1 90 ? -9.525 -6.252 9.279 1.00 96.00 90 ASN A C 1
ATOM 695 O O . ASN A 1 90 ? -9.641 -6.402 8.062 1.00 96.00 90 ASN A O 1
ATOM 699 N N . GLU A 1 91 ? -10.018 -5.187 9.913 1.00 96.12 91 GLU A N 1
ATOM 700 C CA . GLU A 1 91 ? -10.706 -4.086 9.230 1.00 96.12 91 GLU A CA 1
ATOM 701 C C . GLU A 1 91 ? -9.761 -3.276 8.335 1.00 96.12 91 GLU A C 1
ATOM 703 O O . GLU A 1 91 ? -10.124 -2.960 7.204 1.00 96.12 91 GLU A O 1
ATOM 708 N N . LEU A 1 92 ? -8.521 -3.022 8.765 1.00 96.88 92 LEU A N 1
ATOM 709 C CA . LEU A 1 92 ? -7.488 -2.417 7.915 1.00 96.88 92 LEU A CA 1
ATOM 710 C C . LEU A 1 92 ? -7.194 -3.295 6.690 1.00 96.88 92 LEU A C 1
ATOM 712 O O . LEU A 1 92 ? -7.160 -2.806 5.562 1.00 96.88 92 LEU A O 1
ATOM 716 N N . ASN A 1 93 ? -7.069 -4.611 6.872 1.00 96.25 93 ASN A N 1
ATOM 717 C CA . ASN A 1 93 ? -6.868 -5.522 5.748 1.00 96.25 93 ASN A CA 1
ATOM 718 C C . ASN A 1 93 ? -8.046 -5.488 4.755 1.00 96.25 93 ASN A C 1
ATOM 720 O O . ASN A 1 93 ? -7.833 -5.365 3.548 1.00 96.25 93 ASN A O 1
ATOM 724 N N . LYS A 1 94 ? -9.294 -5.524 5.244 1.00 95.69 94 LYS A N 1
ATOM 725 C CA . LYS A 1 94 ? -10.494 -5.386 4.396 1.00 95.69 94 LYS A CA 1
ATOM 726 C C . LYS A 1 94 ? -10.521 -4.043 3.667 1.00 95.69 94 LYS A C 1
ATOM 728 O O . LYS A 1 94 ? -10.791 -4.014 2.466 1.00 95.69 94 LYS A O 1
ATOM 733 N N . PHE A 1 95 ? -10.199 -2.957 4.367 1.00 96.69 95 PHE A N 1
ATOM 734 C CA . PHE A 1 95 ? -10.116 -1.618 3.795 1.00 96.69 95 PHE A CA 1
ATOM 735 C C . PHE A 1 95 ? -9.075 -1.544 2.671 1.00 96.69 95 PHE A C 1
ATOM 737 O O . PHE A 1 95 ? -9.370 -1.001 1.608 1.00 96.69 95 PHE A O 1
ATOM 744 N N . SER A 1 96 ? -7.902 -2.167 2.845 1.00 97.06 96 SER A N 1
ATOM 745 C CA . SER A 1 96 ? -6.854 -2.210 1.813 1.00 97.06 96 SER A CA 1
ATOM 746 C C . SER A 1 96 ? -7.325 -2.849 0.494 1.00 97.06 96 SER A C 1
ATOM 748 O O . SER A 1 96 ? -6.915 -2.438 -0.593 1.00 97.06 96 SER A O 1
ATOM 750 N N . LEU A 1 97 ? -8.248 -3.814 0.564 1.00 95.00 97 LEU A N 1
ATOM 751 C CA . LEU A 1 97 ? -8.860 -4.437 -0.612 1.00 95.00 97 LEU A CA 1
ATOM 752 C C . LEU A 1 97 ? -10.015 -3.600 -1.174 1.00 95.00 97 LEU A C 1
ATOM 754 O O . LEU A 1 97 ? -10.188 -3.520 -2.390 1.00 95.00 97 LEU A O 1
ATOM 758 N N . ALA A 1 98 ? -10.819 -2.982 -0.306 1.00 94.62 98 ALA A N 1
ATOM 759 C CA . ALA A 1 98 ? -11.954 -2.154 -0.705 1.00 94.62 98 ALA A CA 1
ATOM 760 C C . ALA A 1 98 ? -11.506 -0.889 -1.452 1.00 94.62 98 ALA A C 1
ATOM 762 O O . ALA A 1 98 ? -12.016 -0.612 -2.538 1.00 94.62 98 ALA A O 1
ATOM 763 N N . VAL A 1 99 ? -10.498 -0.179 -0.933 1.00 96.38 99 VAL A N 1
ATOM 764 C CA . VAL A 1 99 ? -10.018 1.085 -1.512 1.00 96.38 99 VAL A CA 1
ATOM 765 C C . VAL A 1 99 ? -9.475 0.916 -2.934 1.00 96.38 99 VAL A C 1
ATOM 767 O O . VAL A 1 99 ? -9.611 1.810 -3.756 1.00 96.38 99 VAL A O 1
ATOM 770 N N . GLN A 1 100 ? -8.926 -0.245 -3.295 1.00 94.12 100 GLN A N 1
ATOM 771 C CA . GLN A 1 100 ? -8.425 -0.478 -4.658 1.00 94.12 100 GLN A CA 1
ATOM 772 C C . GLN A 1 100 ? -9.535 -0.593 -5.711 1.00 94.12 100 GLN A C 1
ATOM 774 O O . GLN A 1 100 ? -9.281 -0.403 -6.904 1.00 94.12 100 GLN A O 1
ATOM 779 N N . LYS A 1 101 ? -10.773 -0.892 -5.293 1.00 92.12 101 LYS A N 1
ATOM 780 C CA . LYS A 1 101 ? -11.920 -1.036 -6.203 1.00 92.12 101 LYS A CA 1
ATOM 781 C C . LYS A 1 101 ? -12.390 0.298 -6.775 1.00 92.12 101 LYS A C 1
ATOM 783 O O . LYS A 1 101 ? -13.019 0.303 -7.826 1.00 92.12 101 LYS A O 1
ATOM 788 N N . ILE A 1 102 ? -12.060 1.409 -6.117 1.00 92.94 102 ILE A N 1
ATOM 789 C CA . ILE A 1 102 ? -12.408 2.762 -6.573 1.00 92.94 102 ILE A CA 1
ATOM 790 C C . ILE A 1 102 ? -11.316 3.395 -7.457 1.00 92.94 102 ILE A C 1
ATOM 792 O O . ILE A 1 102 ? -11.440 4.546 -7.866 1.00 92.94 102 ILE A O 1
ATOM 796 N N . GLY A 1 103 ? -10.251 2.649 -7.782 1.00 90.88 103 GLY A N 1
ATOM 797 C CA . GLY A 1 103 ? -9.225 3.030 -8.759 1.00 90.88 103 GLY A CA 1
ATOM 798 C C . GLY A 1 103 ? -9.687 2.811 -10.204 1.00 90.88 103 GLY A C 1
ATOM 799 O O . GLY A 1 103 ? -9.206 1.885 -10.863 1.00 90.88 103 GLY A O 1
ATOM 800 N N . ASP A 1 104 ? -10.649 3.617 -10.663 1.00 89.81 104 ASP A N 1
ATOM 801 C CA . ASP A 1 104 ? -11.270 3.517 -11.998 1.00 89.81 104 ASP A CA 1
ATOM 802 C C . ASP A 1 104 ? -10.526 4.290 -13.108 1.00 89.81 104 ASP A C 1
ATOM 804 O O . ASP A 1 104 ? -10.793 4.080 -14.290 1.00 89.81 104 ASP A O 1
ATOM 808 N N . ASP A 1 105 ? -9.537 5.105 -12.743 1.00 92.69 105 ASP A N 1
ATOM 809 C CA . ASP A 1 105 ? -8.611 5.780 -13.651 1.00 92.69 105 ASP A CA 1
ATOM 810 C C . ASP A 1 105 ? -7.161 5.681 -13.145 1.00 92.69 105 ASP A C 1
ATOM 812 O O . ASP A 1 105 ? -6.905 5.217 -12.031 1.00 92.69 105 ASP A O 1
ATOM 816 N N . ALA A 1 106 ? -6.200 6.113 -13.965 1.00 93.25 106 ALA A N 1
ATOM 817 C CA . ALA A 1 106 ? -4.775 6.030 -13.649 1.00 93.25 106 ALA A CA 1
ATOM 818 C C . ALA A 1 106 ? -4.392 6.771 -12.352 1.00 93.25 106 ALA A C 1
ATOM 820 O O . ALA A 1 106 ? -3.644 6.232 -11.537 1.00 93.25 106 ALA A O 1
ATOM 821 N N . ALA A 1 107 ? -4.917 7.979 -12.129 1.00 92.75 107 ALA A N 1
ATOM 822 C CA . ALA A 1 107 ? -4.572 8.787 -10.960 1.00 92.75 107 ALA A CA 1
ATOM 823 C C . ALA A 1 107 ? -5.168 8.189 -9.677 1.00 92.75 107 ALA A C 1
ATOM 825 O O . ALA A 1 107 ? -4.488 8.072 -8.654 1.00 92.75 107 ALA A O 1
ATOM 826 N N . LYS A 1 108 ? -6.422 7.731 -9.733 1.00 93.44 108 LYS A N 1
ATOM 827 C CA . LYS A 1 108 ? -7.053 7.028 -8.612 1.00 93.44 108 LYS A CA 1
ATOM 828 C C . LYS A 1 108 ? -6.426 5.664 -8.369 1.00 93.44 108 LYS A C 1
ATOM 830 O O . LYS A 1 108 ? -6.304 5.269 -7.214 1.00 93.44 108 LYS A O 1
ATOM 835 N N . ALA A 1 109 ? -5.999 4.941 -9.402 1.00 95.75 109 ALA A N 1
ATOM 836 C CA . ALA A 1 109 ? -5.270 3.684 -9.245 1.00 95.75 109 ALA A CA 1
ATOM 837 C C . ALA A 1 109 ? -3.979 3.896 -8.441 1.00 95.75 109 ALA A C 1
ATOM 839 O O . ALA A 1 109 ? -3.732 3.165 -7.482 1.00 95.75 109 ALA A O 1
ATOM 840 N N . GLN A 1 110 ? -3.224 4.954 -8.749 1.00 96.81 110 GLN A N 1
ATOM 841 C CA . GLN A 1 110 ? -2.036 5.349 -7.989 1.00 96.81 110 GLN A CA 1
ATOM 842 C C . GLN A 1 110 ? -2.360 5.689 -6.533 1.00 96.81 110 GLN A C 1
ATOM 844 O O . GLN A 1 110 ? -1.774 5.117 -5.611 1.00 96.81 110 GLN A O 1
ATOM 849 N N . LEU A 1 111 ? -3.333 6.575 -6.313 1.00 96.38 111 LEU A N 1
ATOM 850 C CA . LEU A 1 111 ? -3.747 6.984 -4.972 1.00 96.38 111 LEU A CA 1
ATOM 851 C C . LEU A 1 111 ? -4.218 5.791 -4.125 1.00 96.38 111 LEU A C 1
ATOM 853 O O . LEU A 1 111 ? -3.781 5.606 -2.991 1.00 96.38 111 LEU A O 1
ATOM 857 N N . THR A 1 112 ? -5.102 4.962 -4.671 1.00 97.00 112 THR A N 1
ATOM 858 C CA . THR A 1 112 ? -5.727 3.846 -3.947 1.00 97.00 112 THR A CA 1
ATOM 859 C C . THR A 1 112 ? -4.754 2.703 -3.677 1.00 97.00 112 THR A C 1
ATOM 861 O O . THR A 1 112 ? -4.812 2.104 -2.604 1.00 97.00 112 THR A O 1
ATOM 864 N N . THR A 1 113 ? -3.801 2.447 -4.580 1.00 98.00 113 THR A N 1
ATOM 865 C CA . THR A 1 113 ? -2.688 1.510 -4.338 1.00 98.00 113 THR A CA 1
ATOM 866 C C . THR A 1 113 ? -1.823 1.993 -3.171 1.00 98.00 113 THR A C 1
ATOM 868 O O . THR A 1 113 ? -1.451 1.201 -2.304 1.00 98.00 113 THR A O 1
ATOM 871 N N . SER A 1 114 ? -1.565 3.301 -3.099 1.00 97.69 114 SER A N 1
ATOM 872 C CA . SER A 1 114 ? -0.795 3.919 -2.017 1.00 97.69 114 SER A CA 1
ATOM 873 C C . SER A 1 114 ? -1.514 3.837 -0.666 1.00 97.69 114 SER A C 1
ATOM 875 O O . SER A 1 114 ? -0.921 3.411 0.327 1.00 97.69 114 SER A O 1
ATOM 877 N N . ILE A 1 115 ? -2.813 4.151 -0.628 1.00 97.75 115 ILE A N 1
ATOM 878 C CA . ILE A 1 115 ? -3.636 4.018 0.585 1.00 97.75 115 ILE A CA 1
ATOM 879 C C . ILE A 1 115 ? -3.728 2.550 1.027 1.00 97.75 115 ILE A C 1
ATOM 881 O O . ILE A 1 115 ? -3.580 2.262 2.215 1.00 97.75 115 ILE A O 1
ATOM 885 N N . SER A 1 116 ? -3.910 1.613 0.088 1.00 97.88 116 SER A N 1
ATOM 886 C CA . SER A 1 116 ? -3.904 0.171 0.373 1.00 97.88 116 SER A CA 1
ATOM 887 C C . SER A 1 116 ? -2.601 -0.266 1.045 1.00 97.88 116 SER A C 1
ATOM 889 O O . SER A 1 116 ? -2.633 -0.908 2.098 1.00 97.88 116 SER A O 1
ATOM 891 N N . ALA A 1 117 ? -1.455 0.143 0.492 1.00 97.50 117 ALA A N 1
ATOM 892 C CA . ALA A 1 117 ? -0.151 -0.153 1.072 1.00 97.50 117 ALA A CA 1
ATOM 893 C C . ALA A 1 117 ? -0.008 0.448 2.478 1.00 97.50 117 ALA A C 1
ATOM 895 O O . ALA A 1 117 ? 0.380 -0.253 3.412 1.00 97.50 117 ALA A O 1
ATOM 896 N N . SER A 1 118 ? -0.381 1.721 2.656 1.00 96.88 118 SER A N 1
ATOM 897 C CA . SER A 1 118 ? -0.347 2.397 3.960 1.00 96.88 118 SER A CA 1
ATOM 898 C C . SER A 1 118 ? -1.191 1.663 5.007 1.00 96.88 118 SER A C 1
ATOM 900 O O . SER A 1 118 ? -0.734 1.427 6.125 1.00 96.88 118 SER A O 1
ATOM 902 N N . SER A 1 119 ? -2.388 1.208 4.632 1.00 96.75 119 SER A N 1
ATOM 903 C CA . SER A 1 119 ? -3.262 0.432 5.512 1.00 96.75 119 SER A CA 1
ATOM 904 C C . SER A 1 119 ? -2.634 -0.899 5.946 1.00 96.75 119 SER A C 1
ATOM 906 O O . SER A 1 119 ? -2.636 -1.211 7.139 1.00 96.75 119 SER A O 1
ATOM 908 N N . GLN A 1 120 ? -2.015 -1.643 5.020 1.00 96.75 120 GLN A N 1
ATOM 909 C CA . GLN A 1 120 ? -1.302 -2.890 5.334 1.00 96.75 120 GLN A CA 1
ATOM 910 C C . GLN A 1 120 ? -0.087 -2.653 6.249 1.00 96.75 120 GLN A C 1
ATOM 912 O O . GLN A 1 120 ? 0.149 -3.432 7.173 1.00 96.75 120 GLN A O 1
ATOM 917 N N . ILE A 1 121 ? 0.659 -1.562 6.042 1.00 95.19 121 ILE A N 1
ATOM 918 C CA . ILE A 1 121 ? 1.787 -1.172 6.905 1.00 95.19 121 ILE A CA 1
ATOM 919 C C . ILE A 1 121 ? 1.302 -0.910 8.334 1.00 95.19 121 ILE A C 1
ATOM 921 O O . ILE A 1 121 ? 1.895 -1.405 9.293 1.00 95.19 121 ILE A O 1
ATOM 925 N N . VAL A 1 122 ? 0.218 -0.147 8.495 1.00 94.69 122 VAL A N 1
ATOM 926 C CA . VAL A 1 122 ? -0.340 0.163 9.820 1.00 94.69 122 VAL A CA 1
ATOM 927 C C . VAL A 1 122 ? -0.884 -1.091 10.495 1.00 94.69 122 VAL A C 1
ATOM 929 O O . VAL A 1 122 ? -0.617 -1.293 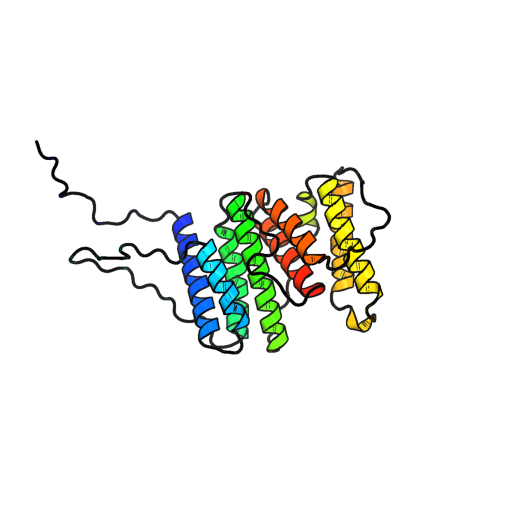11.678 1.00 94.69 122 VAL A O 1
ATOM 932 N N . ALA A 1 123 ? -1.570 -1.964 9.753 1.00 95.25 123 ALA A N 1
ATOM 933 C CA . ALA A 1 123 ? -2.042 -3.246 10.268 1.00 95.25 123 ALA A CA 1
ATOM 934 C C . ALA A 1 123 ? -0.879 -4.095 10.806 1.00 95.25 123 ALA A C 1
ATOM 936 O O . ALA A 1 123 ? -0.939 -4.575 11.936 1.00 95.25 123 ALA A O 1
ATOM 937 N N . ALA A 1 124 ? 0.224 -4.198 10.057 1.00 94.62 124 ALA A N 1
ATOM 938 C CA . ALA A 1 124 ? 1.420 -4.914 10.498 1.00 94.62 124 ALA A CA 1
ATOM 939 C C . ALA A 1 124 ? 2.064 -4.309 11.747 1.00 94.62 124 ALA A C 1
ATOM 941 O O . ALA A 1 124 ? 2.530 -5.044 12.615 1.00 94.62 124 ALA A O 1
ATOM 942 N N . ARG A 1 125 ? 2.062 -2.980 11.876 1.00 91.94 125 ARG A N 1
ATOM 943 C CA . ARG A 1 125 ? 2.603 -2.300 13.060 1.00 91.94 125 ARG A CA 1
ATOM 944 C C . ARG A 1 125 ? 1.753 -2.527 14.298 1.00 91.94 125 ARG A C 1
ATOM 946 O O . ARG A 1 125 ? 2.307 -2.827 15.350 1.00 91.94 125 ARG A O 1
ATOM 953 N N . ILE A 1 126 ? 0.432 -2.404 14.172 1.00 92.56 126 ILE A N 1
ATOM 954 C CA . ILE A 1 126 ? -0.499 -2.674 15.274 1.00 92.56 126 ILE A CA 1
ATOM 955 C C . ILE A 1 126 ? -0.373 -4.136 15.701 1.00 92.56 126 ILE A C 1
ATOM 957 O O . ILE A 1 126 ? -0.271 -4.419 16.891 1.00 92.56 126 ILE A O 1
ATOM 961 N N . ALA A 1 127 ? -0.306 -5.060 14.744 1.00 94.44 127 ALA A N 1
ATOM 962 C CA . ALA A 1 127 ? -0.085 -6.473 15.017 1.00 94.44 127 ALA A CA 1
ATOM 963 C C . ALA A 1 127 ? 1.221 -6.730 15.779 1.00 94.44 127 ALA A C 1
ATOM 965 O O . ALA A 1 127 ? 1.209 -7.368 16.830 1.00 94.44 127 ALA A O 1
ATOM 966 N N . ALA A 1 128 ? 2.332 -6.154 15.313 1.00 92.06 128 ALA A N 1
ATOM 967 C CA . ALA A 1 128 ? 3.627 -6.285 15.969 1.00 92.06 128 ALA A CA 1
ATOM 968 C C . ALA A 1 128 ? 3.647 -5.685 17.388 1.00 92.06 128 ALA A C 1
ATOM 970 O O . ALA A 1 128 ? 4.239 -6.278 18.286 1.00 92.06 128 ALA A O 1
ATOM 971 N N . SER A 1 129 ? 3.003 -4.533 17.614 1.00 91.62 129 SER A N 1
ATOM 972 C CA . SER A 1 129 ? 3.012 -3.858 18.921 1.00 91.62 129 SER A CA 1
ATOM 973 C C . SER A 1 129 ? 2.053 -4.472 19.942 1.00 91.62 129 SER A C 1
ATOM 975 O O . SER A 1 129 ? 2.277 -4.339 21.143 1.00 91.62 129 SER A O 1
ATOM 977 N N . THR A 1 130 ? 0.991 -5.135 19.482 1.00 92.50 130 THR A N 1
ATOM 978 C CA . THR A 1 130 ? -0.042 -5.731 20.349 1.00 92.50 130 THR A CA 1
ATOM 979 C C . THR A 1 130 ? 0.047 -7.254 20.441 1.00 92.50 130 THR A C 1
ATOM 981 O O . THR A 1 130 ? -0.665 -7.860 21.238 1.00 92.50 130 THR A O 1
ATOM 984 N N . GLY A 1 131 ? 0.925 -7.881 19.654 1.00 94.75 131 GLY A N 1
ATOM 985 C CA . GLY A 1 131 ? 1.125 -9.329 19.637 1.00 94.75 131 GLY A CA 1
ATOM 986 C C . GLY A 1 131 ? 0.014 -10.112 18.935 1.00 94.75 131 GLY A C 1
ATOM 987 O O . GLY A 1 131 ? -0.020 -11.337 19.052 1.00 94.75 131 GLY A O 1
ATOM 988 N N . VAL A 1 132 ? -0.894 -9.442 18.216 1.00 96.31 132 VAL A N 1
ATOM 989 C CA . VAL A 1 132 ? -1.924 -10.129 17.424 1.00 96.31 132 VAL A CA 1
ATOM 990 C C . VAL A 1 132 ? -1.354 -10.597 16.079 1.00 96.31 132 VAL A C 1
ATOM 992 O O . VAL A 1 132 ? -0.481 -9.936 15.515 1.00 96.31 132 VAL A O 1
ATOM 995 N N . PRO A 1 133 ? -1.803 -11.738 15.535 1.00 96.00 133 PRO A N 1
ATOM 996 C CA . PRO A 1 133 ? -1.290 -12.258 14.275 1.00 96.00 133 PRO A CA 1
ATOM 997 C C . PRO A 1 133 ? -1.681 -11.391 13.072 1.00 96.00 133 PRO A C 1
ATOM 999 O O . PRO A 1 133 ? -2.857 -11.182 12.772 1.00 96.00 133 PRO A O 1
ATOM 1002 N N . PHE A 1 134 ? -0.666 -10.968 12.322 1.00 95.31 134 PHE A N 1
ATOM 1003 C CA . PHE A 1 134 ? -0.786 -10.430 10.971 1.00 95.31 134 PHE A CA 1
ATOM 1004 C C . PHE A 1 134 ? 0.568 -10.508 10.281 1.00 95.31 134 PHE A C 1
ATOM 1006 O O . PHE A 1 134 ? 1.604 -10.260 10.897 1.00 95.31 134 PHE A O 1
ATOM 1013 N N . SER A 1 135 ? 0.569 -10.809 8.990 1.00 92.00 135 SER A N 1
ATOM 1014 C CA . SER A 1 135 ? 1.773 -10.725 8.176 1.00 92.00 135 SER A CA 1
ATOM 1015 C C . SER A 1 135 ? 1.411 -10.194 6.805 1.00 92.00 135 SER A C 1
ATOM 1017 O O . SER A 1 135 ? 0.423 -10.619 6.207 1.00 92.00 135 SER A O 1
ATOM 1019 N N . ILE A 1 136 ? 2.230 -9.272 6.306 1.00 94.00 136 ILE A N 1
ATOM 1020 C CA . ILE A 1 136 ? 2.120 -8.808 4.928 1.00 94.00 136 ILE A CA 1
ATOM 1021 C C . ILE A 1 136 ? 2.595 -9.951 4.025 1.00 94.00 136 ILE A C 1
ATOM 1023 O O . ILE A 1 136 ? 3.724 -10.427 4.232 1.00 94.00 136 ILE A O 1
ATOM 1027 N N . PRO A 1 137 ? 1.785 -10.387 3.043 1.00 92.19 137 PRO A N 1
ATOM 1028 C CA . PRO A 1 137 ? 2.194 -11.400 2.081 1.00 92.19 137 PRO A CA 1
ATOM 1029 C C . PRO A 1 137 ? 3.505 -11.019 1.397 1.00 92.19 137 PRO A C 1
ATOM 1031 O O . PRO A 1 137 ? 3.758 -9.841 1.133 1.00 92.19 137 PRO A O 1
ATOM 1034 N N . SER A 1 138 ? 4.346 -12.009 1.112 1.00 93.25 138 SER A N 1
ATOM 1035 C CA . SER A 1 138 ? 5.547 -11.761 0.319 1.00 93.25 138 SER A CA 1
ATOM 1036 C C . SER A 1 138 ? 5.156 -11.277 -1.085 1.00 93.25 138 SER A C 1
ATOM 1038 O O . SER A 1 138 ? 4.134 -11.728 -1.617 1.00 93.25 138 SER A O 1
ATOM 1040 N N . PRO A 1 139 ? 5.917 -10.345 -1.688 1.00 95.62 139 PRO A N 1
ATOM 1041 C CA . PRO A 1 139 ? 5.601 -9.826 -3.009 1.00 95.62 139 PRO A CA 1
ATOM 1042 C C . PRO A 1 139 ? 5.607 -10.957 -4.039 1.00 95.62 139 PRO A C 1
ATOM 1044 O O . PRO A 1 139 ? 6.306 -11.952 -3.862 1.00 95.62 139 PRO A O 1
ATOM 1047 N N . VAL A 1 140 ? 4.847 -10.791 -5.124 1.00 95.75 140 VAL A N 1
ATOM 1048 C CA . VAL A 1 140 ? 4.718 -11.788 -6.198 1.00 95.75 140 VAL A CA 1
ATOM 1049 C C . VAL A 1 140 ? 5.437 -11.264 -7.449 1.00 95.75 140 VAL A C 1
ATOM 1051 O O . VAL A 1 140 ? 4.835 -10.510 -8.219 1.00 95.75 140 VAL A O 1
ATOM 1054 N N . PRO A 1 141 ? 6.717 -11.623 -7.687 1.00 95.44 141 PRO A N 1
ATOM 1055 C CA . PRO A 1 141 ? 7.505 -11.073 -8.793 1.00 95.44 141 PRO A CA 1
ATOM 1056 C C . PRO A 1 141 ? 6.869 -11.273 -10.163 1.00 95.44 141 PRO A C 1
ATOM 1058 O O . PRO A 1 141 ? 6.932 -10.381 -10.999 1.00 95.44 141 PRO A O 1
ATOM 1061 N N . THR A 1 142 ? 6.191 -12.399 -10.386 1.00 95.25 142 THR A N 1
ATOM 1062 C CA . THR A 1 142 ? 5.513 -12.697 -11.657 1.00 95.25 142 THR A CA 1
ATOM 1063 C C . THR A 1 142 ? 4.338 -11.764 -11.955 1.00 95.25 142 THR A C 1
ATOM 1065 O O . THR A 1 142 ? 4.025 -11.559 -13.124 1.00 95.25 142 THR A O 1
ATOM 1068 N N . ALA A 1 143 ? 3.716 -11.160 -10.936 1.00 96.38 143 ALA A N 1
ATOM 1069 C CA . ALA A 1 143 ? 2.671 -10.152 -11.114 1.00 96.38 143 ALA A CA 1
ATOM 1070 C C . ALA A 1 143 ? 3.251 -8.742 -11.333 1.00 96.38 143 ALA A C 1
ATOM 1072 O O . ALA A 1 143 ? 2.660 -7.941 -12.059 1.00 96.38 143 ALA A O 1
ATOM 1073 N N . ILE A 1 144 ? 4.411 -8.447 -10.731 1.00 97.12 144 ILE A N 1
ATOM 1074 C CA . ILE A 1 144 ? 5.033 -7.111 -10.719 1.00 97.12 144 ILE A CA 1
ATOM 1075 C C . ILE A 1 144 ? 5.968 -6.902 -11.912 1.00 97.12 144 ILE A C 1
ATOM 1077 O O . ILE A 1 144 ? 5.902 -5.870 -12.571 1.00 97.12 144 ILE A O 1
ATOM 1081 N N . ALA A 1 145 ? 6.829 -7.869 -12.225 1.00 96.19 145 ALA A N 1
ATOM 1082 C CA . ALA A 1 145 ? 7.836 -7.741 -13.276 1.00 96.19 145 ALA A CA 1
ATOM 1083 C C . ALA A 1 145 ? 7.262 -7.390 -14.663 1.00 96.19 145 ALA A C 1
ATOM 1085 O O . ALA A 1 145 ? 7.872 -6.571 -15.357 1.00 96.19 145 ALA A O 1
ATOM 1086 N N . PRO A 1 146 ? 6.074 -7.893 -15.072 1.00 96.06 146 PRO A N 1
ATOM 1087 C CA . PRO A 1 146 ? 5.425 -7.460 -16.306 1.00 96.06 146 PRO A CA 1
ATOM 1088 C C . PRO A 1 146 ? 5.047 -5.971 -16.349 1.00 96.06 146 PRO A C 1
ATOM 1090 O O . PRO A 1 146 ? 4.692 -5.467 -17.412 1.00 96.06 146 PRO A O 1
ATOM 1093 N N . LEU A 1 147 ? 5.121 -5.247 -15.236 1.00 96.81 147 LEU A N 1
ATOM 1094 C CA . LEU A 1 147 ? 4.816 -3.821 -15.186 1.00 96.81 147 LEU A CA 1
ATOM 1095 C C . LEU A 1 147 ? 6.037 -2.919 -15.315 1.00 96.81 147 LEU A C 1
ATOM 1097 O O . LEU A 1 147 ? 5.853 -1.724 -15.509 1.00 96.81 147 LEU A O 1
ATOM 1101 N N . VAL A 1 148 ? 7.260 -3.456 -15.239 1.00 96.88 148 VAL A N 1
ATOM 1102 C CA . VAL A 1 148 ? 8.483 -2.650 -15.379 1.00 96.88 148 VAL A CA 1
ATOM 1103 C C . VAL A 1 148 ? 8.533 -2.076 -16.800 1.00 96.88 148 VAL A C 1
ATOM 1105 O O . VAL A 1 148 ? 8.666 -2.859 -17.739 1.00 96.88 148 VAL A O 1
ATOM 1108 N N . PRO A 1 149 ? 8.384 -0.759 -17.012 1.00 95.00 149 PRO A N 1
ATOM 1109 C CA . PRO A 1 149 ? 8.135 -0.241 -18.357 1.00 95.00 149 PRO A CA 1
ATOM 1110 C C . PRO A 1 149 ? 9.413 -0.100 -19.188 1.00 95.00 149 PRO A C 1
ATOM 1112 O O . PRO A 1 149 ? 9.380 -0.270 -20.404 1.00 95.00 149 PRO A O 1
ATOM 1115 N N . ASP A 1 150 ? 10.538 0.216 -18.545 1.00 95.88 150 ASP A N 1
ATOM 1116 C CA . ASP A 1 150 ? 11.765 0.614 -19.227 1.00 95.88 150 ASP A CA 1
ATOM 1117 C C . ASP A 1 150 ? 13.029 0.367 -18.387 1.00 95.88 150 ASP A C 1
ATOM 1119 O O . ASP A 1 150 ? 12.992 -0.057 -17.227 1.00 95.88 150 ASP A O 1
ATOM 1123 N N . ALA A 1 151 ? 14.173 0.643 -19.014 1.00 95.62 151 ALA A N 1
ATOM 1124 C CA . ALA A 1 151 ? 15.498 0.476 -18.433 1.00 95.62 151 ALA A CA 1
ATOM 1125 C C . ALA A 1 151 ? 15.766 1.447 -17.262 1.00 95.62 151 ALA A C 1
ATOM 1127 O O . ALA A 1 151 ? 16.517 1.122 -16.345 1.00 95.62 151 ALA A O 1
ATOM 1128 N N . GLU A 1 152 ? 15.133 2.625 -17.239 1.00 94.94 152 GLU A N 1
ATOM 1129 C CA . GLU A 1 152 ? 15.280 3.574 -16.125 1.00 94.94 152 GLU A CA 1
ATOM 1130 C C . GLU A 1 152 ? 14.528 3.106 -14.873 1.00 94.94 152 GLU A C 1
ATOM 1132 O O . GLU A 1 152 ? 15.002 3.285 -13.750 1.00 94.94 152 GLU A O 1
ATOM 1137 N N . SER A 1 153 ? 13.382 2.461 -15.055 1.00 94.88 153 SER A N 1
ATOM 1138 C CA . SER A 1 153 ? 12.615 1.820 -13.988 1.00 94.88 153 SER A CA 1
ATOM 1139 C C . SER A 1 153 ? 13.369 0.621 -13.421 1.00 94.88 153 SER A C 1
ATOM 1141 O O . SER A 1 153 ? 13.533 0.513 -12.206 1.00 94.88 153 SER A O 1
ATOM 1143 N N . LEU A 1 154 ? 13.938 -0.215 -14.299 1.00 95.38 154 LEU A N 1
ATOM 1144 C CA . LEU A 1 154 ? 14.829 -1.311 -13.908 1.00 95.38 154 LEU A CA 1
ATOM 1145 C C . LEU A 1 154 ? 16.023 -0.804 -13.083 1.00 95.38 154 LEU A C 1
ATOM 1147 O O . LEU A 1 154 ? 16.328 -1.345 -12.023 1.00 95.38 154 LEU A O 1
ATOM 1151 N N . LYS A 1 155 ? 16.658 0.285 -13.520 1.00 94.25 155 LYS A N 1
ATOM 1152 C CA . LYS A 1 155 ? 17.757 0.931 -12.796 1.00 94.25 155 LYS A CA 1
ATOM 1153 C C . LYS A 1 155 ? 17.351 1.418 -11.402 1.00 94.25 155 LYS A C 1
ATOM 1155 O O . LYS A 1 155 ? 18.145 1.295 -10.475 1.00 94.25 155 LYS A O 1
ATOM 1160 N N . ARG A 1 156 ? 16.143 1.966 -11.219 1.00 93.50 156 ARG A N 1
ATOM 1161 C CA . ARG A 1 156 ? 15.658 2.402 -9.893 1.00 93.50 156 ARG A CA 1
ATOM 1162 C C . ARG A 1 156 ? 15.388 1.227 -8.952 1.00 93.50 156 ARG A C 1
ATOM 1164 O O . ARG A 1 156 ? 15.700 1.341 -7.767 1.00 93.50 156 ARG A O 1
ATOM 1171 N N . ILE A 1 157 ? 14.873 0.113 -9.473 1.00 95.56 157 ILE A N 1
ATOM 1172 C CA . ILE A 1 157 ? 14.705 -1.139 -8.716 1.00 95.56 157 ILE A CA 1
ATOM 1173 C C . ILE A 1 157 ? 16.073 -1.666 -8.262 1.00 95.56 157 ILE A C 1
ATOM 1175 O O . ILE A 1 157 ? 16.253 -1.910 -7.071 1.00 95.56 157 ILE A O 1
ATOM 1179 N N . GLU A 1 158 ? 17.056 -1.708 -9.165 1.00 95.19 158 GLU A N 1
ATOM 1180 C CA . GLU A 1 158 ? 18.422 -2.152 -8.852 1.00 95.19 158 GLU A CA 1
ATOM 1181 C C . GLU A 1 158 ? 19.101 -1.264 -7.804 1.00 95.19 158 GLU A C 1
ATOM 1183 O O . GLU A 1 158 ? 19.721 -1.753 -6.860 1.00 95.19 158 GLU A O 1
ATOM 1188 N N . ILE A 1 159 ? 18.956 0.060 -7.925 1.00 93.31 159 ILE A N 1
ATOM 1189 C CA . ILE A 1 159 ? 19.465 1.000 -6.919 1.00 93.31 159 ILE A CA 1
ATOM 1190 C C . ILE A 1 159 ? 18.879 0.665 -5.541 1.00 93.31 159 ILE A C 1
ATOM 1192 O O . ILE A 1 159 ? 19.619 0.591 -4.559 1.00 93.31 159 ILE A O 1
ATOM 1196 N N . ALA A 1 160 ? 17.566 0.435 -5.458 1.00 93.38 160 ALA A N 1
ATOM 1197 C CA . ALA A 1 160 ? 16.926 0.071 -4.202 1.00 93.38 160 ALA A CA 1
ATOM 1198 C C . ALA A 1 160 ? 17.407 -1.291 -3.678 1.00 93.38 160 ALA A C 1
ATOM 1200 O O . ALA A 1 160 ? 17.669 -1.409 -2.479 1.00 93.38 160 ALA A O 1
ATOM 1201 N N . ARG A 1 161 ? 17.575 -2.295 -4.552 1.00 95.12 161 ARG A N 1
ATOM 1202 C CA . ARG A 1 161 ? 18.116 -3.614 -4.193 1.00 95.12 161 ARG A CA 1
ATOM 1203 C C . ARG A 1 161 ? 19.509 -3.481 -3.586 1.00 95.12 161 ARG A C 1
ATOM 1205 O O . ARG A 1 161 ? 19.705 -3.911 -2.451 1.00 95.12 161 ARG A O 1
ATOM 1212 N N . GLN A 1 162 ? 20.436 -2.805 -4.268 1.00 93.69 162 GLN A N 1
ATOM 1213 C CA . GLN A 1 162 ? 21.802 -2.595 -3.773 1.00 93.69 162 GLN A CA 1
ATOM 1214 C C . GLN A 1 162 ? 21.842 -1.817 -2.449 1.00 93.69 162 GLN A C 1
ATOM 1216 O O . GLN A 1 162 ? 22.675 -2.101 -1.582 1.00 93.69 162 GLN A O 1
ATOM 1221 N N . TRP A 1 163 ? 20.943 -0.846 -2.247 1.00 91.56 163 TRP A N 1
ATOM 1222 C CA . TRP A 1 163 ? 20.829 -0.150 -0.961 1.00 91.56 163 TRP A CA 1
ATOM 1223 C C . TRP A 1 163 ? 20.404 -1.097 0.157 1.00 91.56 163 TRP A C 1
ATOM 1225 O O . TRP A 1 163 ? 21.037 -1.111 1.213 1.00 91.56 163 TRP A O 1
ATOM 1235 N N . ILE A 1 164 ? 19.378 -1.916 -0.085 1.00 92.19 164 ILE A N 1
ATOM 1236 C CA . ILE A 1 164 ? 18.914 -2.912 0.882 1.00 92.19 164 ILE A CA 1
ATOM 1237 C C . ILE A 1 164 ? 20.032 -3.913 1.178 1.00 92.19 164 ILE A C 1
ATOM 1239 O O . ILE A 1 164 ? 20.279 -4.195 2.347 1.00 92.19 164 ILE A O 1
ATOM 1243 N N . GLU A 1 165 ? 20.755 -4.403 0.172 1.00 93.06 165 GLU A N 1
ATOM 1244 C CA . GLU A 1 165 ? 21.906 -5.298 0.355 1.00 93.06 165 GLU A CA 1
ATOM 1245 C C . GLU A 1 165 ? 22.992 -4.674 1.229 1.00 93.06 165 GLU A C 1
ATOM 1247 O O . GLU A 1 165 ? 23.437 -5.288 2.202 1.00 93.06 165 GLU A O 1
ATOM 1252 N N . THR A 1 166 ? 23.367 -3.429 0.930 1.00 90.88 166 THR A N 1
ATOM 1253 C CA . THR A 1 166 ? 24.399 -2.688 1.664 1.00 90.88 166 THR A CA 1
ATOM 1254 C C . THR A 1 166 ? 24.008 -2.504 3.130 1.00 90.88 166 THR A C 1
ATOM 1256 O O . THR A 1 166 ? 24.810 -2.778 4.024 1.00 90.88 166 THR A O 1
ATOM 1259 N N . THR A 1 167 ? 22.768 -2.089 3.404 1.00 88.19 167 THR A N 1
ATOM 1260 C CA . THR A 1 167 ? 22.268 -1.943 4.779 1.00 88.19 167 THR A CA 1
ATOM 1261 C C . THR A 1 167 ? 22.155 -3.299 5.479 1.00 88.19 167 THR A C 1
ATOM 1263 O O . THR A 1 167 ? 22.550 -3.435 6.634 1.00 88.19 167 THR A O 1
ATOM 1266 N N . THR A 1 168 ? 21.691 -4.335 4.780 1.00 91.56 168 THR A N 1
ATOM 1267 C CA . THR A 1 168 ? 21.546 -5.696 5.326 1.00 91.56 168 THR A CA 1
ATOM 1268 C C . THR A 1 168 ? 22.890 -6.305 5.715 1.00 91.56 168 THR A C 1
ATOM 1270 O O . THR A 1 168 ? 22.982 -7.006 6.725 1.00 91.56 168 THR A O 1
ATOM 1273 N N . ALA A 1 169 ? 23.948 -6.021 4.952 1.00 91.31 169 ALA A N 1
ATOM 1274 C CA . ALA A 1 169 ? 25.299 -6.491 5.241 1.00 91.31 169 ALA A CA 1
ATOM 1275 C C . ALA A 1 169 ? 25.834 -5.969 6.588 1.00 91.31 169 ALA A C 1
ATOM 1277 O O . ALA A 1 169 ? 26.616 -6.660 7.238 1.00 91.31 169 ALA A O 1
ATOM 1278 N N . GLN A 1 170 ? 25.370 -4.797 7.035 1.00 90.12 170 GLN A N 1
ATOM 1279 C CA . GLN A 1 170 ? 25.749 -4.191 8.317 1.00 90.12 170 GLN A CA 1
ATOM 1280 C C . GLN A 1 170 ? 24.974 -4.772 9.514 1.00 90.12 170 GLN A C 1
ATOM 1282 O O . GLN A 1 170 ? 25.344 -4.535 10.663 1.00 90.12 170 GLN A O 1
ATOM 1287 N N . ILE A 1 171 ? 23.911 -5.544 9.266 1.00 90.56 171 ILE A N 1
ATOM 1288 C CA . ILE A 1 171 ? 23.050 -6.122 10.303 1.00 90.56 171 ILE A CA 1
ATOM 1289 C C . ILE A 1 171 ? 23.501 -7.568 10.604 1.00 90.56 171 ILE A C 1
ATOM 1291 O O . ILE A 1 171 ? 23.672 -8.364 9.667 1.00 90.56 171 ILE A O 1
ATOM 1295 N N . PRO A 1 172 ? 23.658 -7.957 11.889 1.00 93.81 172 PRO A N 1
ATOM 1296 C CA . PRO A 1 172 ? 23.928 -9.341 12.281 1.00 93.81 172 PRO A CA 1
ATOM 1297 C C . PRO A 1 172 ? 22.901 -10.314 11.700 1.00 93.81 172 PRO A C 1
ATOM 1299 O O . PRO A 1 172 ? 21.712 -10.009 11.667 1.00 93.81 172 PRO A O 1
ATOM 1302 N N . GLN A 1 173 ? 23.339 -11.496 11.259 1.00 91.50 173 GLN A N 1
ATOM 1303 C CA . GLN A 1 173 ? 22.506 -12.423 10.479 1.00 91.50 173 GLN A CA 1
ATOM 1304 C C . GLN A 1 173 ? 21.165 -12.771 11.148 1.00 91.50 173 GLN A C 1
ATOM 1306 O O . GLN A 1 173 ? 20.139 -12.803 10.475 1.00 91.50 173 GLN A O 1
ATOM 1311 N N . ASN A 1 174 ? 21.162 -12.968 12.466 1.00 92.56 174 ASN A N 1
ATOM 1312 C CA . ASN A 1 174 ? 19.973 -13.266 13.270 1.00 92.56 174 ASN A CA 1
ATOM 1313 C C . ASN A 1 174 ? 18.975 -12.098 13.382 1.00 92.56 174 ASN A C 1
ATOM 1315 O O . ASN A 1 174 ? 17.823 -12.324 13.734 1.00 92.56 174 ASN A O 1
ATOM 1319 N N . ASN A 1 175 ? 19.396 -10.875 13.054 1.00 90.75 175 ASN A N 1
ATOM 1320 C CA . ASN A 1 175 ? 18.591 -9.657 13.163 1.00 90.75 175 ASN A CA 1
ATOM 1321 C C . ASN A 1 175 ? 18.131 -9.115 11.800 1.00 90.75 175 ASN A C 1
ATOM 1323 O O . ASN A 1 175 ? 17.477 -8.079 11.743 1.00 90.75 175 ASN A O 1
ATOM 1327 N N . ARG A 1 176 ? 18.463 -9.789 10.689 1.00 89.69 176 ARG A N 1
ATOM 1328 C CA . ARG A 1 176 ? 18.135 -9.316 9.330 1.00 89.69 176 ARG A CA 1
ATOM 1329 C C . ARG A 1 176 ? 16.648 -9.415 8.982 1.00 89.69 176 ARG A C 1
ATOM 1331 O O . ARG A 1 176 ? 16.218 -8.806 8.006 1.00 89.69 176 ARG A O 1
ATOM 1338 N N . GLY A 1 177 ? 15.864 -10.180 9.744 1.00 90.69 177 GLY A N 1
ATOM 1339 C CA . GLY A 1 177 ? 14.428 -10.339 9.509 1.00 90.69 177 GLY A CA 1
ATOM 1340 C C . GLY A 1 177 ? 14.117 -10.741 8.063 1.00 90.69 177 GLY A C 1
ATOM 1341 O O . GLY A 1 177 ? 14.671 -11.711 7.550 1.00 90.69 177 GLY A O 1
ATOM 1342 N N . ARG A 1 178 ? 13.250 -9.969 7.398 1.00 91.25 178 ARG A N 1
ATOM 1343 C CA . ARG A 1 178 ? 12.777 -10.218 6.021 1.00 91.25 178 ARG A CA 1
ATOM 1344 C C . ARG A 1 178 ? 13.681 -9.644 4.923 1.00 91.25 178 ARG A C 1
ATOM 1346 O O . ARG A 1 178 ? 13.372 -9.791 3.742 1.00 91.25 178 ARG A O 1
ATOM 1353 N N . LEU A 1 179 ? 14.784 -8.984 5.279 1.00 93.31 179 LEU A N 1
ATOM 1354 C CA . LEU A 1 179 ? 15.656 -8.312 4.312 1.00 93.31 179 LEU A CA 1
ATOM 1355 C C . LEU A 1 179 ? 16.262 -9.254 3.251 1.00 93.31 179 LEU A C 1
ATOM 1357 O O . LEU A 1 179 ? 16.246 -8.881 2.080 1.00 93.31 179 LEU A O 1
ATOM 1361 N N . PRO A 1 180 ? 16.729 -10.479 3.579 1.00 95.06 180 PRO A N 1
ATOM 1362 C CA . PRO A 1 180 ? 17.241 -11.399 2.560 1.00 95.06 180 PRO A CA 1
ATOM 1363 C C . PRO A 1 180 ? 16.179 -11.795 1.528 1.00 95.06 180 PRO A C 1
ATOM 1365 O O . PRO A 1 180 ? 16.459 -11.848 0.336 1.00 95.06 180 PRO A O 1
ATOM 1368 N N . GLU A 1 181 ? 14.943 -12.022 1.973 1.00 95.38 181 GLU A N 1
ATOM 1369 C CA . GLU A 1 181 ? 13.816 -12.316 1.084 1.00 95.38 181 GLU A CA 1
ATOM 1370 C C . GLU A 1 181 ? 13.446 -11.090 0.230 1.00 95.38 181 GLU A C 1
ATOM 1372 O O . GLU A 1 181 ? 13.179 -11.232 -0.959 1.00 95.38 181 GLU A O 1
ATOM 1377 N N . ALA A 1 182 ? 13.517 -9.878 0.796 1.00 95.12 182 ALA A N 1
ATOM 1378 C CA . ALA A 1 182 ? 13.310 -8.628 0.059 1.00 95.12 182 ALA A CA 1
ATOM 1379 C C . ALA A 1 182 ? 14.284 -8.488 -1.126 1.00 95.12 182 ALA A C 1
ATOM 1381 O O . ALA A 1 182 ? 13.876 -8.121 -2.225 1.00 95.12 182 ALA A O 1
ATOM 1382 N N . ILE A 1 183 ? 15.560 -8.815 -0.904 1.00 96.44 183 ILE A N 1
ATOM 1383 C CA . ILE A 1 183 ? 16.612 -8.780 -1.929 1.00 96.44 183 ILE A CA 1
ATOM 1384 C C . ILE A 1 183 ? 16.318 -9.794 -3.040 1.00 96.44 183 ILE A C 1
ATOM 1386 O O . ILE A 1 183 ? 16.350 -9.435 -4.214 1.00 96.44 183 ILE A O 1
ATOM 1390 N N . LEU A 1 184 ? 15.975 -11.036 -2.675 1.00 96.94 184 LEU A N 1
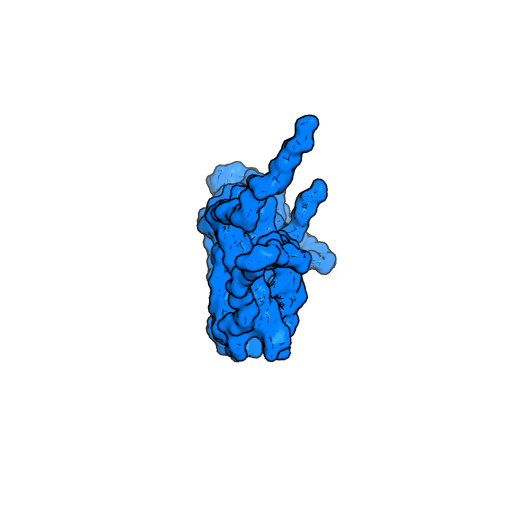ATOM 1391 C CA . LEU A 1 184 ? 15.652 -12.098 -3.637 1.00 96.94 184 LEU A CA 1
ATOM 1392 C C . LEU A 1 184 ? 14.440 -11.751 -4.510 1.00 96.94 184 LEU A C 1
ATOM 1394 O O . LEU A 1 184 ? 14.428 -12.042 -5.702 1.00 96.94 184 LEU A O 1
ATOM 1398 N N . VAL A 1 185 ? 13.421 -11.120 -3.930 1.00 97.31 185 VAL A N 1
ATOM 1399 C CA . VAL A 1 185 ? 12.243 -10.657 -4.673 1.00 97.31 185 VAL A CA 1
ATOM 1400 C C . VAL A 1 185 ? 12.623 -9.617 -5.725 1.00 97.31 185 VAL A C 1
ATOM 1402 O O . VAL A 1 185 ? 12.147 -9.701 -6.856 1.00 97.31 185 VAL A O 1
ATOM 1405 N N . LEU A 1 186 ? 13.461 -8.638 -5.370 1.00 97.56 186 LEU A N 1
ATOM 1406 C CA . LEU A 1 186 ? 13.901 -7.600 -6.307 1.00 97.56 186 LEU A CA 1
ATOM 1407 C C . LEU A 1 186 ? 14.749 -8.198 -7.434 1.00 97.56 186 LEU A C 1
ATOM 1409 O O . LEU A 1 186 ? 14.476 -7.915 -8.597 1.00 97.56 186 LEU A O 1
ATOM 1413 N N . ASP A 1 187 ? 15.672 -9.104 -7.106 1.00 97.19 187 ASP A N 1
ATOM 1414 C CA . ASP A 1 187 ? 16.467 -9.846 -8.094 1.00 97.19 187 ASP A CA 1
ATOM 1415 C C . ASP A 1 187 ? 15.577 -10.623 -9.085 1.00 97.19 187 ASP A C 1
ATOM 1417 O O . ASP A 1 187 ? 15.774 -10.567 -10.301 1.00 97.19 187 ASP A O 1
ATOM 1421 N N . GLN A 1 188 ? 14.515 -11.273 -8.597 1.00 97.81 188 GLN A N 1
ATOM 1422 C CA . GLN A 1 188 ? 13.545 -11.957 -9.459 1.00 97.81 188 GLN A CA 1
ATOM 1423 C C . GLN A 1 188 ? 12.767 -10.989 -10.360 1.00 97.81 188 GLN A C 1
ATOM 1425 O O . GLN A 1 188 ? 12.547 -11.298 -11.534 1.00 97.81 188 GLN A O 1
ATOM 1430 N N . ILE A 1 189 ? 12.357 -9.824 -9.845 1.00 97.62 189 ILE A N 1
ATOM 1431 C CA . ILE A 1 189 ? 11.674 -8.795 -10.644 1.00 97.62 189 ILE A CA 1
ATOM 1432 C C . ILE A 1 189 ? 12.589 -8.299 -11.770 1.00 97.62 189 ILE A C 1
ATOM 1434 O O . ILE A 1 189 ? 12.165 -8.244 -12.927 1.00 97.62 189 ILE A O 1
ATOM 1438 N N . GLU A 1 190 ? 13.841 -7.976 -11.448 1.00 96.75 190 GLU A N 1
ATOM 1439 C CA . GLU A 1 190 ? 14.841 -7.513 -12.412 1.00 96.75 190 GLU A CA 1
ATOM 1440 C C . GLU A 1 190 ? 15.140 -8.569 -13.474 1.00 96.75 190 GLU A C 1
ATOM 1442 O O . GLU A 1 190 ? 15.101 -8.280 -14.672 1.00 96.75 190 GLU A O 1
ATOM 1447 N N . SER A 1 191 ? 15.380 -9.809 -13.043 1.00 96.25 191 SER A N 1
ATOM 1448 C CA . SER A 1 191 ? 15.661 -10.928 -13.936 1.00 96.25 191 SER A CA 1
ATOM 1449 C C . SER A 1 191 ? 14.521 -11.130 -14.932 1.00 96.25 191 SER A C 1
ATOM 1451 O O . SER A 1 191 ? 14.758 -11.174 -16.140 1.00 96.25 191 SER A O 1
ATOM 1453 N N . VAL A 1 192 ? 13.265 -11.170 -14.474 1.00 96.25 192 VAL A N 1
ATOM 1454 C CA . VAL A 1 192 ? 12.108 -11.326 -15.371 1.00 96.25 192 VAL A CA 1
ATOM 1455 C C . VAL A 1 192 ? 11.963 -10.131 -16.323 1.00 96.25 192 VAL A C 1
ATOM 1457 O O . VAL A 1 192 ? 11.651 -10.324 -17.501 1.00 96.25 192 VAL A O 1
ATOM 1460 N N . ALA A 1 193 ? 12.223 -8.904 -15.861 1.00 95.19 193 ALA A N 1
ATOM 1461 C CA . ALA A 1 193 ? 12.181 -7.720 -16.718 1.00 95.19 193 ALA A CA 1
ATOM 1462 C C . ALA A 1 193 ? 13.216 -7.794 -17.857 1.00 95.19 193 ALA A C 1
ATOM 1464 O O . ALA A 1 193 ? 12.869 -7.521 -19.010 1.00 95.19 193 ALA A O 1
ATOM 1465 N N . ILE A 1 194 ? 14.444 -8.230 -17.560 1.00 95.94 194 ILE A N 1
ATOM 1466 C CA . ILE A 1 194 ? 15.520 -8.418 -18.548 1.00 95.94 194 ILE A CA 1
ATOM 1467 C C . ILE A 1 194 ? 15.172 -9.534 -19.536 1.00 95.94 194 ILE A C 1
ATOM 1469 O O . ILE A 1 194 ? 15.285 -9.340 -20.744 1.00 95.94 194 ILE A O 1
ATOM 1473 N N . HIS A 1 195 ? 14.677 -10.679 -19.056 1.00 96.00 195 HIS A N 1
ATOM 1474 C CA . HIS A 1 195 ? 14.291 -11.805 -19.920 1.00 96.00 195 HIS A CA 1
ATOM 1475 C C . HIS A 1 195 ? 13.178 -11.447 -20.914 1.00 96.00 195 HIS A C 1
ATOM 1477 O O . HIS A 1 195 ? 13.094 -12.031 -21.993 1.00 96.00 195 HIS A O 1
ATOM 1483 N N . ARG A 1 196 ? 12.335 -10.468 -20.580 1.00 94.81 196 ARG A N 1
ATOM 1484 C CA . ARG A 1 196 ? 11.298 -9.934 -21.472 1.00 94.81 196 ARG A CA 1
ATOM 1485 C C . ARG A 1 196 ? 11.839 -8.937 -22.511 1.00 94.81 196 ARG A C 1
ATOM 1487 O O . ARG A 1 196 ? 11.100 -8.536 -23.405 1.00 94.81 196 ARG A O 1
ATOM 1494 N N . GLY A 1 197 ? 13.108 -8.544 -22.416 1.00 94.69 197 GLY A N 1
ATOM 1495 C CA . GLY A 1 197 ? 13.778 -7.677 -23.385 1.00 94.69 197 GLY A CA 1
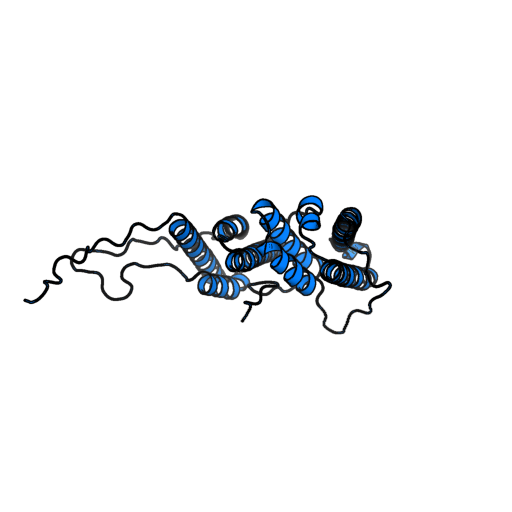ATOM 1496 C C . GLY A 1 197 ? 13.964 -6.226 -22.944 1.00 94.69 197 GLY A C 1
ATOM 1497 O O . GLY A 1 197 ? 14.291 -5.393 -23.788 1.00 94.69 197 GLY A O 1
ATOM 1498 N N . ILE A 1 198 ? 13.780 -5.897 -21.658 1.00 96.44 198 ILE A N 1
ATOM 1499 C CA . ILE A 1 198 ? 14.220 -4.592 -21.141 1.00 96.44 198 ILE A CA 1
ATOM 1500 C C . ILE A 1 198 ? 15.756 -4.556 -21.200 1.00 96.44 198 ILE A C 1
ATOM 1502 O O . ILE A 1 198 ? 16.387 -5.465 -20.656 1.00 96.44 198 ILE A O 1
ATOM 1506 N N . PRO A 1 199 ? 16.375 -3.546 -21.845 1.00 94.44 199 PRO A N 1
ATOM 1507 C CA . PRO A 1 199 ? 17.827 -3.436 -21.887 1.00 94.44 199 PRO A CA 1
ATOM 1508 C C . PRO A 1 199 ? 18.432 -3.427 -20.482 1.00 94.44 199 PRO A C 1
ATOM 1510 O O . PRO A 1 199 ? 17.992 -2.660 -19.624 1.00 94.44 199 PRO A O 1
ATOM 1513 N N . ASP A 1 200 ? 19.460 -4.250 -20.263 1.00 92.69 200 ASP A N 1
ATOM 1514 C CA . ASP A 1 200 ? 20.184 -4.263 -18.994 1.00 92.69 200 ASP A CA 1
ATOM 1515 C C . ASP A 1 200 ? 21.096 -3.029 -18.909 1.00 92.69 200 ASP A C 1
ATOM 1517 O O . ASP A 1 200 ? 22.194 -2.991 -19.465 1.00 92.69 200 ASP A O 1
ATOM 1521 N N . SER A 1 201 ? 20.594 -1.981 -18.258 1.00 84.44 201 SER A N 1
ATOM 1522 C CA . SER A 1 201 ? 21.314 -0.738 -17.953 1.00 84.44 201 SER A CA 1
ATOM 1523 C C . SER A 1 201 ? 21.635 -0.613 -16.461 1.00 84.44 201 SER A C 1
ATOM 1525 O O . SER A 1 201 ? 21.878 0.492 -15.956 1.00 84.44 201 SER A O 1
ATOM 1527 N N . ARG A 1 202 ? 21.591 -1.735 -15.733 1.00 88.75 202 ARG A N 1
ATOM 1528 C CA . ARG A 1 202 ? 21.758 -1.747 -14.284 1.00 88.75 202 ARG A CA 1
ATOM 1529 C C . ARG A 1 202 ? 23.159 -1.264 -13.891 1.00 88.75 202 ARG A C 1
ATOM 1531 O O . ARG A 1 202 ? 24.153 -1.677 -14.493 1.00 88.75 202 ARG A O 1
ATOM 1538 N N . PRO A 1 203 ? 23.272 -0.366 -12.899 1.00 87.44 203 PRO A N 1
ATOM 1539 C CA . PRO A 1 203 ? 24.565 0.109 -12.429 1.00 87.44 203 PRO A CA 1
ATOM 1540 C C . PRO A 1 203 ? 25.334 -1.004 -11.712 1.00 87.44 203 PRO A C 1
ATOM 1542 O O . PRO A 1 203 ? 24.778 -1.709 -10.883 1.00 87.44 203 PRO A O 1
ATOM 1545 N N . ILE A 1 204 ? 26.640 -1.110 -11.967 1.00 81.62 204 ILE A N 1
ATOM 1546 C CA . ILE A 1 204 ? 27.496 -2.148 -11.360 1.00 81.62 204 ILE A CA 1
ATOM 1547 C C . ILE A 1 204 ? 27.610 -1.975 -9.837 1.00 81.62 204 ILE A C 1
ATOM 1549 O O . ILE A 1 204 ? 27.633 -2.956 -9.102 1.00 81.62 204 ILE A O 1
ATOM 1553 N N . ALA A 1 205 ? 27.709 -0.731 -9.363 1.00 82.44 205 ALA A N 1
ATOM 1554 C CA . ALA A 1 205 ? 27.795 -0.413 -7.944 1.00 82.44 205 ALA A CA 1
ATOM 1555 C C . ALA A 1 205 ? 27.237 0.986 -7.676 1.00 82.44 205 ALA A C 1
ATOM 1557 O O . ALA A 1 205 ? 27.566 1.947 -8.377 1.00 82.44 205 ALA A O 1
ATOM 1558 N N . ILE A 1 206 ? 26.420 1.099 -6.636 1.00 80.50 206 ILE A N 1
ATOM 1559 C CA . ILE A 1 206 ? 25.837 2.348 -6.165 1.00 80.50 206 ILE A CA 1
ATOM 1560 C C . ILE A 1 206 ? 26.186 2.525 -4.694 1.00 80.50 206 ILE A C 1
ATOM 1562 O O . ILE A 1 206 ? 25.902 1.669 -3.860 1.00 80.50 206 ILE A O 1
ATOM 1566 N N . THR A 1 207 ? 26.735 3.687 -4.355 1.00 73.88 207 THR A N 1
ATOM 1567 C CA . THR A 1 207 ? 26.841 4.116 -2.960 1.00 73.88 207 THR A CA 1
ATOM 1568 C C . THR A 1 207 ? 25.498 4.709 -2.534 1.00 73.88 207 THR A C 1
ATOM 1570 O O . THR A 1 207 ? 25.046 5.662 -3.180 1.00 73.88 207 THR A O 1
ATOM 1573 N N . PRO A 1 208 ? 24.844 4.205 -1.471 1.00 69.50 208 PRO A N 1
ATOM 1574 C CA . PRO A 1 208 ? 23.631 4.825 -0.956 1.00 69.50 208 PRO A CA 1
ATOM 1575 C C . PRO A 1 208 ? 23.886 6.291 -0.612 1.00 69.50 208 PRO A C 1
ATOM 1577 O O . PRO A 1 208 ? 24.792 6.605 0.163 1.00 69.50 208 PRO A O 1
ATOM 1580 N N . ALA A 1 209 ? 23.107 7.204 -1.196 1.00 69.81 209 ALA A N 1
ATOM 1581 C CA . ALA A 1 209 ? 23.200 8.606 -0.814 1.00 69.81 209 ALA A CA 1
ATOM 1582 C C . ALA A 1 209 ? 22.730 8.765 0.642 1.00 69.81 209 ALA A C 1
ATOM 1584 O O . ALA A 1 209 ? 21.804 8.076 1.086 1.00 69.81 209 ALA A O 1
ATOM 1585 N N . GLN A 1 210 ? 23.366 9.667 1.394 1.00 62.00 210 GLN A N 1
ATOM 1586 C CA . GLN A 1 210 ? 22.990 9.931 2.784 1.00 62.00 210 GLN A CA 1
ATOM 1587 C C . GLN A 1 210 ? 21.495 10.288 2.870 1.00 62.00 210 GLN A C 1
ATOM 1589 O O . GLN A 1 210 ? 21.000 11.073 2.065 1.00 62.00 210 GLN A O 1
ATOM 1594 N N . ASN A 1 211 ? 20.783 9.700 3.838 1.00 64.12 211 ASN A N 1
ATOM 1595 C CA . ASN A 1 211 ? 19.333 9.852 4.061 1.00 64.12 211 ASN A CA 1
ATOM 1596 C C . ASN A 1 211 ? 18.410 9.261 2.980 1.00 64.12 211 ASN A C 1
ATOM 1598 O O . ASN A 1 211 ? 17.224 9.589 2.938 1.00 64.12 211 ASN A O 1
ATOM 1602 N N . SER A 1 212 ? 18.914 8.385 2.112 1.00 70.25 212 SER A N 1
ATOM 1603 C CA . SER A 1 212 ? 18.059 7.728 1.122 1.00 70.25 212 SER A CA 1
ATOM 1604 C C . SER A 1 212 ? 17.232 6.597 1.732 1.00 70.25 212 SER A C 1
ATOM 1606 O O . SER A 1 212 ? 17.730 5.824 2.547 1.00 70.25 212 SER A O 1
ATOM 1608 N N . ASN A 1 213 ? 15.972 6.475 1.306 1.00 84.44 213 ASN A N 1
ATOM 1609 C CA . ASN A 1 213 ? 15.058 5.428 1.755 1.00 84.44 213 ASN A CA 1
ATOM 1610 C C . ASN A 1 213 ? 14.696 4.511 0.576 1.00 84.44 213 ASN A C 1
ATOM 1612 O O . ASN A 1 213 ? 13.991 4.926 -0.346 1.00 84.44 213 ASN A O 1
ATOM 1616 N N . ALA A 1 214 ? 15.184 3.267 0.611 1.00 90.00 214 ALA A N 1
ATOM 1617 C CA . ALA A 1 214 ? 14.929 2.274 -0.433 1.00 90.00 214 ALA A CA 1
ATOM 1618 C C . ALA A 1 214 ? 13.435 1.937 -0.572 1.00 90.00 214 ALA A C 1
ATOM 1620 O O . ALA A 1 214 ? 12.944 1.832 -1.693 1.00 90.00 214 ALA A O 1
ATOM 1621 N N . ALA A 1 215 ? 12.695 1.842 0.540 1.00 91.88 215 ALA A N 1
ATOM 1622 C CA . ALA A 1 215 ? 11.253 1.606 0.497 1.00 91.88 215 ALA A CA 1
ATOM 1623 C C . ALA A 1 215 ? 10.508 2.764 -0.171 1.00 91.88 215 ALA A C 1
ATOM 1625 O O . ALA A 1 215 ? 9.617 2.515 -0.971 1.00 91.88 215 ALA A O 1
ATOM 1626 N N . GLU A 1 216 ? 10.902 4.015 0.081 1.00 91.62 216 GLU A N 1
ATOM 1627 C CA . GLU A 1 216 ? 10.295 5.178 -0.582 1.00 91.62 216 GLU A CA 1
ATOM 1628 C C . GLU A 1 216 ? 10.589 5.199 -2.090 1.00 91.62 216 GLU A C 1
ATOM 1630 O O . GLU A 1 216 ? 9.710 5.522 -2.888 1.00 91.62 216 GLU A O 1
ATOM 1635 N N . LEU A 1 217 ? 11.810 4.838 -2.502 1.00 92.00 217 LEU A N 1
ATOM 1636 C CA . LEU A 1 217 ? 12.163 4.730 -3.921 1.00 92.00 217 LEU A CA 1
ATOM 1637 C C . LEU A 1 217 ? 11.322 3.651 -4.621 1.00 92.00 217 LEU A C 1
ATOM 1639 O O . LEU A 1 217 ? 10.724 3.925 -5.661 1.00 92.00 217 LEU A O 1
ATOM 1643 N N . LEU A 1 218 ? 11.227 2.460 -4.020 1.00 95.06 218 LEU A N 1
ATOM 1644 C CA . LEU A 1 218 ? 10.390 1.367 -4.523 1.00 95.06 218 LEU A CA 1
ATOM 1645 C C . LEU A 1 218 ? 8.909 1.742 -4.526 1.00 95.06 218 LEU A C 1
ATOM 1647 O O . LEU A 1 218 ? 8.201 1.418 -5.471 1.00 95.06 218 LEU A O 1
ATOM 1651 N N . ALA A 1 219 ? 8.440 2.465 -3.510 1.00 95.75 219 ALA A N 1
ATOM 1652 C CA . ALA A 1 219 ? 7.062 2.921 -3.442 1.00 95.75 219 ALA A CA 1
ATOM 1653 C C . ALA A 1 219 ? 6.718 3.841 -4.603 1.00 95.75 219 ALA A C 1
ATOM 1655 O O . ALA A 1 219 ? 5.718 3.615 -5.272 1.00 95.75 219 ALA A O 1
ATOM 1656 N N . LYS A 1 220 ? 7.556 4.839 -4.896 1.00 94.88 220 LYS A N 1
ATOM 1657 C CA . LYS A 1 220 ? 7.343 5.728 -6.049 1.00 94.88 220 LYS A CA 1
ATOM 1658 C C . LYS A 1 220 ? 7.280 4.948 -7.357 1.00 94.88 220 LYS A C 1
ATOM 1660 O O . LYS A 1 220 ? 6.408 5.201 -8.185 1.00 94.88 220 LYS A O 1
ATOM 1665 N N . GLU A 1 221 ? 8.179 3.984 -7.517 1.00 96.19 221 GLU A N 1
ATOM 1666 C CA . GLU A 1 221 ? 8.263 3.160 -8.717 1.00 96.19 221 GLU A CA 1
ATOM 1667 C C . GLU A 1 221 ? 7.025 2.260 -8.883 1.00 96.19 221 GLU A C 1
ATOM 1669 O O . GLU A 1 221 ? 6.348 2.293 -9.910 1.00 96.19 221 GLU A O 1
ATOM 1674 N N . PHE A 1 222 ? 6.643 1.529 -7.838 1.00 97.50 222 PHE A N 1
ATOM 1675 C CA . PHE A 1 222 ? 5.480 0.640 -7.859 1.00 97.50 222 PHE A CA 1
ATOM 1676 C C . PHE A 1 222 ? 4.149 1.390 -7.919 1.00 97.50 222 PHE A C 1
ATOM 1678 O O . PHE A 1 222 ? 3.215 0.930 -8.578 1.00 97.50 222 PHE A O 1
ATOM 1685 N N . ILE A 1 223 ? 4.049 2.570 -7.301 1.00 96.94 223 ILE A N 1
ATOM 1686 C CA . ILE A 1 223 ? 2.891 3.444 -7.490 1.00 96.94 223 ILE A CA 1
ATOM 1687 C C . ILE A 1 223 ? 2.821 3.907 -8.940 1.00 96.94 223 ILE A C 1
ATOM 1689 O O . ILE A 1 223 ? 1.752 3.791 -9.531 1.00 96.94 223 ILE A O 1
ATOM 1693 N N . SER A 1 224 ? 3.922 4.338 -9.559 1.00 95.94 224 SER A N 1
ATOM 1694 C CA . SER A 1 224 ? 3.924 4.703 -10.983 1.00 95.94 224 SER A CA 1
ATOM 1695 C C . SER A 1 224 ? 3.369 3.572 -11.863 1.00 95.94 224 SER A C 1
ATOM 1697 O O . SER A 1 224 ? 2.430 3.795 -12.631 1.00 95.94 224 SER A O 1
ATOM 1699 N N . MET A 1 225 ? 3.844 2.337 -11.658 1.00 96.69 225 MET A N 1
ATOM 1700 C CA . MET A 1 225 ? 3.370 1.137 -12.367 1.00 96.69 225 MET A CA 1
ATOM 1701 C C . MET A 1 225 ? 1.875 0.856 -12.180 1.00 96.69 225 MET A C 1
ATOM 1703 O O . MET A 1 225 ? 1.220 0.341 -13.089 1.00 96.69 225 MET A O 1
ATOM 1707 N N . SER A 1 226 ? 1.310 1.202 -11.019 1.00 97.25 226 SER A N 1
ATOM 1708 C CA . SER A 1 226 ? -0.095 0.915 -10.709 1.00 97.25 226 SER A CA 1
ATOM 1709 C C . SER A 1 226 ? -1.092 1.626 -11.633 1.00 97.25 226 SER A C 1
ATOM 1711 O O . SER A 1 226 ? -2.215 1.147 -11.788 1.00 97.25 226 SER A O 1
ATOM 1713 N N . ALA A 1 227 ? -0.679 2.714 -12.296 1.00 95.25 227 ALA A N 1
ATOM 1714 C CA . ALA A 1 227 ? -1.506 3.446 -13.255 1.00 95.25 227 ALA A CA 1
ATOM 1715 C C . ALA A 1 227 ? -1.952 2.588 -14.450 1.00 95.25 227 ALA A C 1
ATOM 1717 O O . ALA A 1 227 ? -3.058 2.771 -14.954 1.00 95.25 227 ALA A O 1
ATOM 1718 N N . ALA A 1 228 ? -1.103 1.655 -14.893 1.00 93.75 228 ALA A N 1
ATOM 1719 C CA . ALA A 1 228 ? -1.376 0.755 -16.017 1.00 93.75 228 ALA A CA 1
ATOM 1720 C C . ALA A 1 228 ? -1.744 -0.674 -15.571 1.00 93.75 228 ALA A C 1
ATOM 1722 O O . ALA A 1 228 ? -2.017 -1.537 -16.404 1.00 93.75 228 ALA A O 1
ATOM 1723 N N . ALA A 1 229 ? -1.734 -0.936 -14.264 1.00 96.81 229 ALA A N 1
ATOM 1724 C CA . ALA A 1 229 ? -1.921 -2.262 -13.699 1.00 96.81 229 ALA A CA 1
ATOM 1725 C C . ALA A 1 229 ? -3.403 -2.655 -13.610 1.00 96.81 229 ALA A C 1
ATOM 1727 O O . ALA A 1 229 ? -4.276 -1.848 -13.266 1.00 96.81 229 ALA A O 1
ATOM 1728 N N . ASN A 1 230 ? -3.676 -3.939 -13.847 1.00 95.81 230 ASN A N 1
ATOM 1729 C CA . ASN A 1 230 ? -4.982 -4.532 -13.570 1.00 95.81 230 ASN A CA 1
ATOM 1730 C C . ASN A 1 230 ? -5.215 -4.694 -12.042 1.00 95.81 230 ASN A C 1
ATOM 1732 O O . ASN A 1 230 ? -4.281 -4.514 -11.257 1.00 95.81 230 ASN A O 1
ATOM 1736 N N . PRO A 1 231 ? -6.433 -5.036 -11.579 1.00 94.06 231 PRO A N 1
ATOM 1737 C CA . PRO A 1 231 ? -6.728 -5.131 -10.145 1.00 94.06 231 PRO A CA 1
ATOM 1738 C C . PRO A 1 231 ? -5.836 -6.100 -9.349 1.00 94.06 231 PRO A C 1
ATOM 1740 O O . PRO A 1 231 ? -5.404 -5.757 -8.252 1.00 94.06 231 PRO A O 1
ATOM 1743 N N . GLU A 1 232 ? -5.524 -7.278 -9.893 1.00 95.19 232 GLU A N 1
ATOM 1744 C CA . GLU A 1 232 ? -4.654 -8.266 -9.234 1.00 95.19 232 GLU A CA 1
ATOM 1745 C C . GLU A 1 232 ? -3.222 -7.736 -9.098 1.00 95.19 232 GLU A C 1
ATOM 1747 O O . GLU A 1 232 ? -2.593 -7.826 -8.043 1.00 95.19 232 GLU A O 1
ATOM 1752 N N . GLN A 1 233 ? -2.725 -7.100 -10.155 1.00 97.38 233 GLN A N 1
ATOM 1753 C CA . GLN A 1 233 ? -1.412 -6.479 -10.167 1.00 97.38 233 GLN A CA 1
ATOM 1754 C C . GLN A 1 233 ? -1.323 -5.286 -9.207 1.00 97.38 233 GLN A C 1
ATOM 1756 O O . GLN A 1 233 ? -0.312 -5.134 -8.525 1.00 97.38 233 GLN A O 1
ATOM 1761 N N . ARG A 1 234 ? -2.373 -4.462 -9.090 1.00 97.00 234 ARG A N 1
ATOM 1762 C CA . ARG A 1 234 ? -2.430 -3.379 -8.089 1.00 97.00 234 ARG A CA 1
ATOM 1763 C C . ARG A 1 234 ? -2.380 -3.921 -6.668 1.00 97.00 234 ARG A C 1
ATOM 1765 O O . ARG A 1 234 ? -1.662 -3.370 -5.831 1.00 97.00 234 ARG A O 1
ATOM 1772 N N . GLN A 1 235 ? -3.045 -5.047 -6.418 1.00 96.31 235 GLN A N 1
ATOM 1773 C CA . GLN A 1 235 ? -2.954 -5.714 -5.128 1.00 96.31 235 GLN A CA 1
ATOM 1774 C C . GLN A 1 235 ? -1.516 -6.175 -4.862 1.00 96.31 235 GLN A C 1
ATOM 1776 O O . GLN A 1 235 ? -0.970 -5.840 -3.809 1.00 96.31 235 GLN A O 1
ATOM 1781 N N . ALA A 1 236 ? -0.877 -6.840 -5.829 1.00 97.50 236 ALA A N 1
ATOM 1782 C CA . ALA A 1 236 ? 0.518 -7.269 -5.722 1.00 97.50 236 ALA A CA 1
ATOM 1783 C C . ALA A 1 236 ? 1.480 -6.092 -5.478 1.00 97.50 236 ALA A C 1
ATOM 1785 O O . ALA A 1 236 ? 2.345 -6.186 -4.607 1.00 97.50 236 ALA A O 1
ATOM 1786 N N . LEU A 1 237 ? 1.299 -4.967 -6.179 1.00 98.25 237 LEU A N 1
ATOM 1787 C CA . LEU A 1 237 ? 2.079 -3.743 -5.971 1.00 98.25 237 LEU A CA 1
ATOM 1788 C C . LEU A 1 237 ? 1.861 -3.167 -4.567 1.00 98.25 237 LEU A C 1
ATOM 1790 O O . LEU A 1 237 ? 2.834 -2.875 -3.878 1.00 98.25 237 LEU A O 1
ATOM 1794 N N . SER A 1 238 ? 0.613 -3.040 -4.100 1.00 97.75 238 SER A N 1
ATOM 1795 C CA . SER A 1 238 ? 0.329 -2.499 -2.761 1.00 97.75 238 SER A CA 1
ATOM 1796 C C . SER A 1 238 ? 0.941 -3.348 -1.641 1.00 97.75 238 SER A C 1
ATOM 1798 O O . SER A 1 238 ? 1.545 -2.803 -0.715 1.00 97.75 238 SER A O 1
ATOM 1800 N N . SER A 1 239 ? 0.871 -4.680 -1.756 1.00 97.19 239 SER A N 1
ATOM 1801 C CA . SER A 1 239 ? 1.520 -5.594 -0.814 1.00 97.19 239 SER A CA 1
ATOM 1802 C C . SER A 1 239 ? 3.040 -5.541 -0.917 1.00 97.19 239 SER A C 1
ATOM 1804 O O . SER A 1 239 ? 3.706 -5.587 0.113 1.00 97.19 239 SER A O 1
ATOM 1806 N N . ALA A 1 240 ? 3.604 -5.363 -2.117 1.00 97.50 240 ALA A N 1
ATOM 1807 C CA . ALA A 1 240 ? 5.041 -5.170 -2.287 1.00 97.50 240 ALA A CA 1
ATOM 1808 C C . ALA A 1 240 ? 5.535 -3.909 -1.582 1.00 97.50 240 ALA A C 1
ATOM 1810 O O . ALA A 1 240 ? 6.474 -3.975 -0.793 1.00 97.50 240 ALA A O 1
ATOM 1811 N N . ILE A 1 241 ? 4.863 -2.777 -1.799 1.00 97.19 241 ILE A N 1
ATOM 1812 C CA . ILE A 1 241 ? 5.175 -1.516 -1.119 1.00 97.19 241 ILE A CA 1
ATOM 1813 C C . ILE A 1 241 ? 5.141 -1.730 0.395 1.00 97.19 241 ILE A C 1
ATOM 1815 O O . ILE A 1 241 ? 6.122 -1.443 1.082 1.00 97.19 241 ILE A O 1
ATOM 1819 N N . ALA A 1 242 ? 4.048 -2.292 0.915 1.00 96.56 242 ALA A N 1
ATOM 1820 C CA . ALA A 1 242 ? 3.894 -2.527 2.343 1.00 96.56 242 ALA A CA 1
ATOM 1821 C C . ALA A 1 242 ? 4.993 -3.442 2.910 1.00 96.56 242 ALA A C 1
ATOM 1823 O O . ALA A 1 242 ? 5.559 -3.157 3.969 1.00 96.56 242 ALA A O 1
ATOM 1824 N N . TYR A 1 243 ? 5.334 -4.503 2.178 1.00 96.19 243 TYR A N 1
ATOM 1825 C CA . TYR A 1 243 ? 6.395 -5.435 2.528 1.00 96.19 243 TYR A CA 1
ATOM 1826 C C . TYR A 1 243 ? 7.743 -4.721 2.651 1.00 96.19 243 TYR A C 1
ATOM 1828 O O . TYR A 1 243 ? 8.419 -4.884 3.667 1.00 96.19 243 TYR A O 1
ATOM 1836 N N . PHE A 1 244 ? 8.127 -3.907 1.661 1.00 95.19 244 PHE A N 1
ATOM 1837 C CA . PHE A 1 244 ? 9.412 -3.207 1.687 1.00 95.19 244 PHE A CA 1
ATOM 1838 C C . PHE A 1 244 ? 9.475 -2.179 2.816 1.00 95.19 244 PHE A C 1
ATOM 1840 O O . PHE A 1 244 ? 10.477 -2.154 3.525 1.00 95.19 244 PHE A O 1
ATOM 1847 N N . TYR A 1 245 ? 8.405 -1.414 3.079 1.00 93.88 245 TYR A N 1
ATOM 1848 C CA . TYR A 1 245 ? 8.391 -0.518 4.242 1.00 93.88 245 TYR A CA 1
ATOM 1849 C C . TYR A 1 245 ? 8.590 -1.276 5.546 1.00 93.88 245 TYR A C 1
ATOM 1851 O O . TYR A 1 245 ? 9.433 -0.867 6.336 1.00 93.88 245 TYR A O 1
ATOM 1859 N N . VAL A 1 246 ? 7.859 -2.370 5.776 1.00 92.06 246 VAL A N 1
ATOM 1860 C CA . VAL A 1 246 ? 7.983 -3.147 7.020 1.00 92.06 246 VAL A CA 1
ATOM 1861 C C . VAL A 1 246 ? 9.336 -3.852 7.127 1.00 92.06 246 VAL A C 1
ATOM 1863 O O . VAL A 1 246 ? 9.854 -4.002 8.229 1.00 92.06 246 VAL A O 1
ATOM 1866 N N . ALA A 1 247 ? 9.930 -4.262 6.005 1.00 89.88 247 ALA A N 1
ATOM 1867 C CA . ALA A 1 247 ? 11.239 -4.901 5.999 1.00 89.88 247 ALA A CA 1
ATOM 1868 C C . ALA A 1 247 ? 12.383 -3.907 6.259 1.00 89.88 247 ALA A C 1
ATOM 1870 O O . ALA A 1 247 ? 13.332 -4.263 6.952 1.00 89.88 247 ALA A O 1
ATOM 1871 N N . THR A 1 248 ? 12.314 -2.685 5.715 1.00 85.00 248 THR A N 1
ATOM 1872 C CA . THR A 1 248 ? 13.462 -1.760 5.679 1.00 85.00 248 THR A CA 1
ATOM 1873 C C . THR A 1 248 ? 13.303 -0.501 6.532 1.00 85.00 248 THR A C 1
ATOM 1875 O O . THR A 1 248 ? 14.270 0.243 6.675 1.00 85.00 248 THR A O 1
ATOM 1878 N N . SER A 1 249 ? 12.111 -0.189 7.051 1.00 69.44 249 SER A N 1
ATOM 1879 C CA . SER A 1 249 ? 11.844 1.103 7.703 1.00 69.44 249 SER A CA 1
ATOM 1880 C C . SER A 1 249 ? 10.823 1.035 8.846 1.00 69.44 249 SER A C 1
ATOM 1882 O O . SER A 1 249 ? 9.896 0.229 8.849 1.00 69.44 249 SER A O 1
ATOM 1884 N N . GLY A 1 250 ? 10.966 1.933 9.826 1.00 62.06 250 GLY A N 1
ATOM 1885 C CA . GLY A 1 250 ? 10.033 2.050 10.954 1.00 62.06 250 GLY A CA 1
ATOM 1886 C C . GLY A 1 250 ? 8.809 2.932 10.680 1.00 62.06 250 GLY A C 1
ATOM 1887 O O . GLY A 1 250 ? 7.761 2.711 11.280 1.00 62.06 250 GLY A O 1
ATOM 1888 N N . GLU A 1 251 ? 8.901 3.892 9.751 1.00 71.06 251 GLU A N 1
ATOM 1889 C CA . GLU A 1 251 ? 7.873 4.916 9.508 1.00 71.06 251 GLU A CA 1
ATOM 1890 C C . GLU A 1 251 ? 7.420 4.955 8.044 1.00 71.06 251 GLU A C 1
ATOM 1892 O O . GLU A 1 251 ? 8.159 4.602 7.134 1.00 71.06 251 GLU A O 1
ATOM 1897 N N . SER A 1 252 ? 6.151 5.302 7.822 1.00 80.75 252 SER A N 1
ATOM 1898 C CA . SER A 1 252 ? 5.525 5.355 6.494 1.00 80.75 252 SER A CA 1
ATOM 1899 C C . SER A 1 252 ? 4.544 6.522 6.463 1.00 80.75 252 SER A C 1
ATOM 1901 O O . SER A 1 252 ? 3.781 6.658 7.423 1.00 80.75 252 SER A O 1
ATOM 1903 N N . PRO A 1 253 ? 4.510 7.329 5.390 1.00 85.94 253 PRO A N 1
ATOM 1904 C CA . PRO A 1 253 ? 3.492 8.360 5.225 1.00 85.94 253 PRO A CA 1
ATOM 1905 C C . PRO A 1 253 ? 2.099 7.748 4.974 1.00 85.94 253 PRO A C 1
ATOM 1907 O O . PRO A 1 253 ? 1.955 6.544 4.731 1.00 85.94 253 PRO A O 1
ATOM 1910 N N . ALA A 1 254 ? 1.062 8.595 5.003 1.00 84.62 254 ALA A N 1
ATOM 1911 C CA . ALA A 1 254 ? -0.320 8.207 4.686 1.00 84.62 254 ALA A CA 1
ATOM 1912 C C . ALA A 1 254 ? -0.487 7.729 3.240 1.00 84.62 254 ALA A C 1
ATOM 1914 O O . ALA A 1 254 ? -1.323 6.870 2.970 1.00 84.62 254 ALA A O 1
ATOM 1915 N N . THR A 1 255 ? 0.328 8.255 2.326 1.00 87.19 255 THR A N 1
ATOM 1916 C CA . THR A 1 255 ? 0.347 7.856 0.918 1.00 87.19 255 THR A CA 1
ATOM 1917 C C . THR A 1 255 ? 1.783 7.599 0.439 1.00 87.19 255 THR A C 1
ATOM 1919 O O . THR A 1 255 ? 2.389 8.458 -0.206 1.00 87.19 255 THR A O 1
ATOM 1922 N N . PRO A 1 256 ? 2.358 6.428 0.769 1.00 87.69 256 PRO A N 1
ATOM 1923 C CA . PRO A 1 256 ? 3.695 6.012 0.344 1.00 87.69 256 PRO A CA 1
ATOM 1924 C C . PRO A 1 256 ? 3.886 6.080 -1.165 1.00 87.69 256 PRO A C 1
ATOM 1926 O O . PRO A 1 256 ? 3.065 5.542 -1.910 1.00 87.69 256 PRO A O 1
ATOM 1929 N N . GLY A 1 257 ? 4.951 6.746 -1.615 1.00 85.81 257 GLY A N 1
ATOM 1930 C CA . GLY A 1 257 ? 5.305 6.862 -3.030 1.00 85.81 257 GLY A CA 1
ATOM 1931 C C . GLY A 1 257 ? 4.345 7.673 -3.907 1.00 85.81 257 GLY A C 1
ATOM 1932 O O . GLY A 1 257 ? 4.662 7.933 -5.067 1.00 85.81 257 GLY A O 1
ATOM 1933 N N . TYR A 1 258 ? 3.194 8.102 -3.387 1.00 89.75 258 TYR A N 1
ATOM 1934 C CA . TYR A 1 258 ? 2.232 8.899 -4.137 1.00 89.75 258 TYR A CA 1
ATOM 1935 C C . TYR A 1 258 ? 2.579 10.381 -4.040 1.00 89.75 258 TYR A C 1
ATOM 1937 O O . TYR A 1 258 ? 2.578 10.977 -2.962 1.00 89.75 258 TYR A O 1
ATOM 1945 N N . ALA A 1 259 ? 2.821 10.985 -5.198 1.00 79.88 259 ALA A N 1
ATOM 1946 C CA . ALA A 1 259 ? 2.855 12.424 -5.372 1.00 79.88 259 ALA A CA 1
ATOM 1947 C C . ALA A 1 259 ? 1.875 12.764 -6.501 1.00 79.88 259 ALA A C 1
ATOM 1949 O O . ALA A 1 259 ? 2.065 12.261 -7.611 1.00 79.88 259 ALA A O 1
ATOM 1950 N N . PRO A 1 260 ? 0.829 13.576 -6.257 1.00 65.62 260 PRO A N 1
ATOM 1951 C CA . PRO A 1 260 ? -0.057 13.995 -7.332 1.00 65.62 260 PRO A CA 1
ATOM 1952 C C . PRO A 1 260 ? 0.778 14.732 -8.383 1.00 65.62 260 PRO A C 1
ATOM 1954 O O . PRO A 1 260 ? 1.501 15.676 -8.047 1.00 65.62 260 PRO A O 1
ATOM 1957 N N . GLN A 1 261 ? 0.715 14.285 -9.640 1.00 54.06 261 GLN A N 1
ATOM 1958 C CA . GLN A 1 261 ? 1.295 15.046 -10.743 1.00 54.06 261 GLN A CA 1
ATOM 1959 C C . GLN A 1 261 ? 0.577 16.403 -10.786 1.00 54.06 261 GLN A C 1
ATOM 1961 O O . GLN A 1 261 ? -0.653 16.449 -10.817 1.00 54.06 261 GLN A O 1
ATOM 1966 N N . ARG A 1 262 ? 1.348 17.488 -10.659 1.00 34.72 262 ARG A N 1
ATOM 1967 C CA . ARG A 1 262 ? 0.849 18.862 -10.783 1.00 34.72 262 ARG A CA 1
ATOM 1968 C C . ARG A 1 262 ? 0.699 19.248 -12.243 1.00 34.72 262 ARG A C 1
ATOM 1970 O O . ARG A 1 262 ? 1.572 18.824 -13.031 1.00 34.72 262 ARG A O 1
#